Protein AF-0000000081791263 (afdb_homodimer)

Organism: Acanthaster planci (NCBI:txid133434)

Radius of gyration: 16.8 Å; Cα contacts (8 Å, |Δi|>4): 609; chains: 2; bounding box: 31×45×35 Å

Solvent-accessible surface area (backbone atoms only — not comparable to full-atom values): 10470 Å² total; per-residue (Å²): 93,72,48,77,39,77,61,27,31,37,38,39,29,67,31,72,42,43,71,66,54,52,68,70,48,66,44,70,34,25,34,41,37,44,26,38,28,72,44,39,66,45,44,44,74,66,39,34,66,26,51,49,22,30,36,40,35,48,31,48,35,52,34,27,36,48,34,66,34,22,45,29,51,25,58,46,22,31,37,39,29,51,21,39,27,51,58,76,46,80,54,77,54,27,56,44,75,42,78,49,51,73,47,75,43,66,52,69,80,94,73,47,76,38,76,61,26,33,36,38,37,30,67,31,72,42,44,71,66,54,51,68,69,48,67,44,70,32,25,33,41,36,44,26,38,27,72,43,39,66,45,45,44,74,67,38,34,65,26,51,48,22,31,35,40,34,47,30,48,35,52,34,26,37,49,34,67,31,21,44,30,50,26,58,46,23,32,34,39,29,51,22,38,26,52,58,77,45,81,54,76,55,26,56,45,75,39,79,49,51,74,47,74,43,65,51,70,79

Structure (mmCIF, N/CA/C/O backbone):
data_AF-0000000081791263-model_v1
#
loop_
_entity.id
_entity.type
_entity.pdbx_description
1 polymer 'Leucine-rich glioma-inactivated protein 1-like'
#
loop_
_atom_site.group_PDB
_atom_site.id
_atom_site.type_symbol
_atom_site.label_atom_id
_atom_site.label_alt_id
_atom_site.label_comp_id
_atom_site.label_asym_id
_atom_site.label_entity_id
_atom_site.label_seq_id
_atom_site.pdbx_PDB_ins_code
_atom_site.Cartn_x
_atom_site.Cartn_y
_atom_site.Cartn_z
_atom_site.occupancy
_atom_site.B_iso_or_equiv
_atom_site.auth_seq_id
_atom_site.auth_comp_id
_atom_site.auth_asym_id
_atom_site.auth_atom_id
_atom_site.pdbx_PDB_model_num
ATOM 1 N N . MET A 1 1 ? 9.992 2.262 13.031 1 81.5 1 MET A N 1
ATOM 2 C CA . MET A 1 1 ? 11.07 2.205 12.047 1 81.5 1 MET A CA 1
ATOM 3 C C . MET A 1 1 ? 10.531 2.414 10.633 1 81.5 1 MET A C 1
ATOM 5 O O . MET A 1 1 ? 9.43 1.967 10.312 1 81.5 1 MET A O 1
ATOM 9 N N . CYS A 1 2 ? 11.305 3.221 9.805 1 93.44 2 CYS A N 1
ATOM 10 C CA . CYS A 1 2 ? 10.891 3.514 8.438 1 93.44 2 CYS A CA 1
ATOM 11 C C . CYS A 1 2 ? 11.891 2.957 7.434 1 93.44 2 CYS A C 1
ATOM 13 O O . CYS A 1 2 ? 13.086 2.885 7.723 1 93.44 2 CYS A O 1
ATOM 15 N N . TYR A 1 3 ? 11.352 2.477 6.387 1 94.12 3 TYR A N 1
ATOM 16 C CA . TYR A 1 3 ? 12.117 1.954 5.262 1 94.12 3 TYR A CA 1
ATOM 17 C C . TYR A 1 3 ? 12.055 2.9 4.066 1 94.12 3 TYR A C 1
ATOM 19 O O . TYR A 1 3 ? 11 3.488 3.791 1 94.12 3 TYR A O 1
ATOM 27 N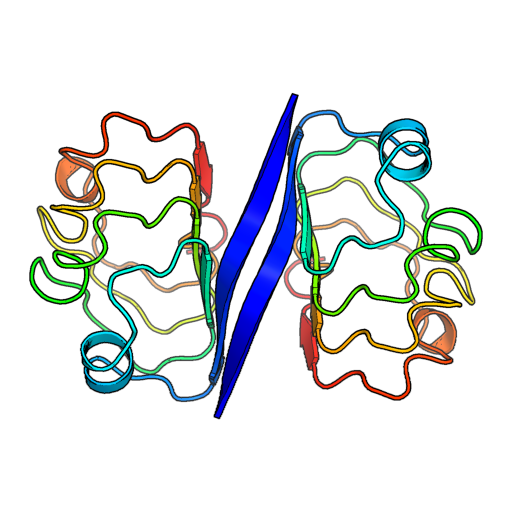 N . TYR A 1 4 ? 13.273 3.053 3.406 1 94.69 4 TYR A N 1
ATOM 28 C CA . TYR A 1 4 ? 13.359 3.9 2.223 1 94.69 4 TYR A CA 1
ATOM 29 C C . TYR A 1 4 ? 13.992 3.145 1.057 1 94.69 4 TYR A C 1
ATOM 31 O O . TYR A 1 4 ? 14.945 2.391 1.242 1 94.69 4 TYR A O 1
ATOM 39 N N . LYS A 1 5 ? 13.32 3.295 -0.131 1 97.12 5 LYS A N 1
ATOM 40 C CA . LYS A 1 5 ? 13.914 2.77 -1.356 1 97.12 5 LYS A CA 1
ATOM 41 C C . LYS A 1 5 ? 13.945 3.832 -2.451 1 97.12 5 LYS A C 1
ATOM 43 O O . LYS A 1 5 ? 12.898 4.324 -2.875 1 97.12 5 LYS A O 1
ATOM 48 N N . LYS A 1 6 ? 15.289 4.145 -2.809 1 97.12 6 LYS A N 1
ATOM 49 C CA . LYS A 1 6 ? 15.438 5.031 -3.957 1 97.12 6 LYS A CA 1
ATOM 50 C C . LYS 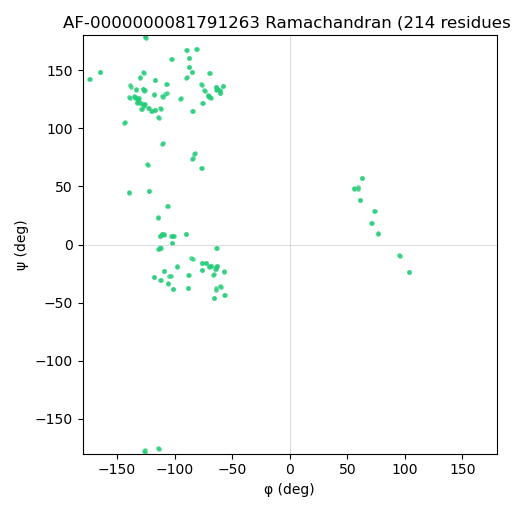A 1 6 ? 15.406 4.246 -5.266 1 97.12 6 LYS A C 1
ATOM 52 O O . LYS A 1 6 ? 15.711 3.053 -5.289 1 97.12 6 LYS A O 1
ATOM 57 N N . ASP A 1 7 ? 14.906 4.832 -6.352 1 97.81 7 ASP A N 1
ATOM 58 C CA . ASP A 1 7 ? 14.883 4.277 -7.703 1 97.81 7 ASP A CA 1
ATOM 59 C C . ASP A 1 7 ? 14.078 2.98 -7.746 1 97.81 7 ASP A C 1
ATOM 61 O O . ASP A 1 7 ? 14.484 2.014 -8.398 1 97.81 7 ASP A O 1
ATOM 65 N N . ALA A 1 8 ? 13.023 2.975 -7 1 98.38 8 ALA A N 1
ATOM 66 C CA . ALA A 1 8 ? 12.172 1.79 -6.992 1 98.38 8 ALA A CA 1
ATOM 67 C C . ALA A 1 8 ? 11.312 1.727 -8.25 1 98.38 8 ALA A C 1
ATOM 69 O O . ALA A 1 8 ? 10.844 2.756 -8.742 1 98.38 8 ALA A O 1
ATOM 70 N N . LEU A 1 9 ? 11.25 0.465 -8.742 1 98.62 9 LEU A N 1
ATOM 71 C CA . LEU A 1 9 ? 10.148 0.228 -9.672 1 98.62 9 LEU A CA 1
ATOM 72 C C . LEU A 1 9 ? 8.867 -0.117 -8.922 1 98.62 9 LEU A C 1
ATOM 74 O O . LEU A 1 9 ? 8.797 -1.147 -8.25 1 98.62 9 LEU A O 1
ATOM 78 N N . TYR A 1 10 ? 7.902 0.764 -9.047 1 98.31 10 TYR A N 1
ATOM 79 C CA . TYR A 1 10 ? 6.625 0.667 -8.352 1 98.31 10 TYR A CA 1
ATOM 80 C C . TYR A 1 10 ? 5.492 0.353 -9.32 1 98.31 10 TYR A C 1
ATOM 82 O O . TYR A 1 10 ? 5.352 1.011 -10.352 1 98.31 10 TYR A O 1
ATOM 90 N N . VAL A 1 11 ? 4.742 -0.721 -8.977 1 98 11 VAL A N 1
ATOM 91 C CA . VAL A 1 11 ? 3.602 -1.104 -9.805 1 98 11 VAL A CA 1
ATOM 92 C C . VAL A 1 11 ? 2.344 -1.192 -8.945 1 98 11 VAL A C 1
ATOM 94 O O . VAL A 1 11 ? 2.357 -1.799 -7.871 1 98 11 VAL A O 1
ATOM 97 N N . ARG A 1 12 ? 1.273 -0.604 -9.422 1 96.75 12 ARG A N 1
ATOM 98 C CA . ARG A 1 12 ? -0.009 -0.667 -8.734 1 96.75 12 ARG A CA 1
ATOM 99 C C . ARG A 1 12 ? -1.143 -0.971 -9.703 1 96.75 12 ARG A C 1
ATOM 101 O O . ARG A 1 12 ? -1.303 -0.283 -10.711 1 96.75 12 ARG A O 1
ATOM 108 N N . CYS A 1 13 ? -1.901 -1.966 -9.383 1 95.75 13 CYS A N 1
ATOM 109 C CA . CYS A 1 13 ? -3.113 -2.305 -10.117 1 95.75 13 CYS A CA 1
ATOM 110 C C . CYS A 1 13 ? -4.344 -2.186 -9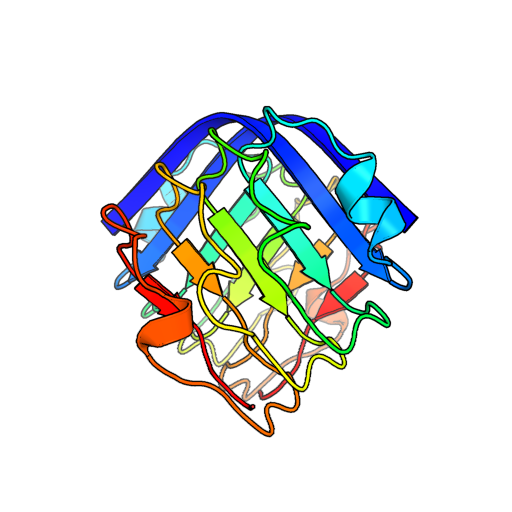.227 1 95.75 13 CYS A C 1
ATOM 112 O O . CYS A 1 13 ? -4.391 -2.771 -8.141 1 95.75 13 CYS A O 1
ATOM 114 N N . GLN A 1 14 ? -5.375 -1.478 -9.695 1 89.5 14 GLN A N 1
ATOM 115 C CA . GLN A 1 14 ? -6.48 -1.135 -8.812 1 89.5 14 GLN A CA 1
ATOM 116 C C . GLN A 1 14 ? -7.758 -1.863 -9.219 1 89.5 14 GLN A C 1
ATOM 118 O O . GLN A 1 14 ? -8.805 -1.691 -8.594 1 89.5 14 GLN A O 1
ATOM 123 N N . SER A 1 15 ? -7.785 -2.607 -10.227 1 88.19 15 SER A N 1
ATOM 124 C CA . SER A 1 15 ? -8.961 -3.387 -10.602 1 88.19 15 SER A CA 1
ATOM 125 C C . SER A 1 15 ? -8.664 -4.305 -11.781 1 88.19 15 SER A C 1
ATOM 127 O O . SER A 1 15 ? -7.832 -3.977 -12.633 1 88.19 15 SER A O 1
ATOM 129 N N . GLY A 1 16 ? -9.25 -5.406 -11.641 1 90.12 16 GLY A N 1
ATOM 130 C CA . GLY A 1 16 ? -9.352 -6.266 -12.805 1 90.12 16 GLY A CA 1
ATOM 131 C C . GLY A 1 16 ? -8.055 -6.984 -13.133 1 90.12 16 GLY A C 1
ATOM 132 O O . GLY A 1 16 ? -7.887 -7.492 -14.242 1 90.12 16 GLY A O 1
ATOM 133 N N . TRP A 1 17 ? -7.102 -6.918 -12.266 1 93.25 17 TRP A N 1
ATOM 134 C CA . TRP A 1 17 ? -5.879 -7.652 -12.57 1 93.25 17 TRP A CA 1
ATOM 135 C C . TRP A 1 17 ? -6.105 -9.156 -12.469 1 93.25 17 TRP A C 1
ATOM 137 O O . TRP A 1 17 ? -6.934 -9.617 -11.672 1 93.25 17 TRP A O 1
ATOM 147 N N . THR A 1 18 ? -5.406 -9.938 -13.281 1 92.62 18 THR A N 1
ATOM 148 C CA . THR A 1 18 ? -5.465 -11.391 -13.328 1 92.62 18 THR A CA 1
ATOM 149 C C . THR A 1 18 ? -4.074 -12 -13.172 1 92.62 18 THR A C 1
ATOM 151 O O . THR A 1 18 ? -3.092 -11.273 -13 1 92.62 18 THR A O 1
ATOM 154 N N . ALA A 1 19 ? -4.055 -13.375 -13.203 1 89.06 19 ALA A N 1
ATOM 155 C CA . ALA A 1 19 ? -2.768 -14.062 -13.164 1 89.06 19 ALA A CA 1
ATOM 156 C C . ALA A 1 19 ? -1.889 -13.656 -14.344 1 89.06 19 ALA A C 1
ATOM 158 O O . ALA A 1 19 ? -0.673 -13.508 -14.195 1 89.06 19 ALA A O 1
ATOM 159 N N . ASP A 1 20 ? -2.52 -13.461 -15.422 1 91.75 20 ASP A N 1
ATOM 160 C CA . ASP A 1 20 ? -1.791 -13.031 -16.609 1 91.75 20 ASP A CA 1
ATOM 161 C C . ASP A 1 20 ? -1.163 -11.656 -16.406 1 91.75 20 ASP A C 1
ATOM 163 O O . ASP A 1 20 ? -0.063 -11.391 -16.891 1 91.75 20 ASP A O 1
ATOM 167 N N . THR A 1 21 ? -1.868 -10.828 -15.773 1 94.06 21 THR A N 1
ATOM 168 C CA . THR A 1 21 ? -1.332 -9.508 -15.469 1 94.06 21 THR A CA 1
ATOM 169 C C . THR A 1 21 ? -0.017 -9.617 -14.703 1 94.06 21 THR A C 1
ATOM 171 O O . THR A 1 21 ? 0.967 -8.961 -15.047 1 94.06 21 THR A O 1
ATOM 174 N N . ILE A 1 22 ? 0.024 -10.438 -13.812 1 92.62 22 ILE A N 1
ATOM 175 C CA . ILE A 1 22 ? 1.205 -10.656 -12.984 1 92.62 22 ILE A CA 1
ATOM 176 C C . ILE A 1 22 ? 2.342 -11.211 -13.836 1 92.62 22 ILE A C 1
ATOM 178 O O . ILE A 1 22 ? 3.471 -10.719 -13.781 1 92.62 22 ILE A O 1
ATOM 182 N N . ASP A 1 23 ? 2.018 -12.195 -14.656 1 91.44 23 ASP A N 1
ATOM 183 C CA . ASP A 1 23 ? 3.02 -12.898 -15.453 1 91.44 23 ASP A CA 1
ATOM 184 C C . ASP A 1 23 ? 3.697 -11.961 -16.453 1 91.44 23 ASP A C 1
ATOM 186 O O . ASP A 1 23 ? 4.82 -12.211 -16.891 1 91.44 23 ASP A O 1
ATOM 190 N N . ASN A 1 24 ? 3.047 -10.883 -16.672 1 93.5 24 ASN A N 1
ATOM 191 C CA . ASN A 1 24 ? 3.576 -9.953 -17.672 1 93.5 24 ASN A CA 1
ATOM 192 C C . ASN A 1 24 ? 4.262 -8.758 -17.016 1 93.5 24 ASN A C 1
ATOM 194 O O . ASN A 1 24 ? 4.805 -7.895 -17.703 1 93.5 24 ASN A O 1
ATOM 198 N N . MET A 1 25 ? 4.402 -8.805 -15.781 1 94.81 25 MET A N 1
ATOM 199 C CA . MET A 1 25 ? 5.016 -7.695 -15.055 1 94.81 25 MET A CA 1
ATOM 200 C C . MET A 1 25 ? 6.531 -7.844 -15.008 1 94.81 25 MET A C 1
ATOM 202 O O . MET A 1 25 ? 7.055 -8.961 -15.086 1 94.81 25 MET A O 1
ATOM 206 N N . ALA A 1 26 ? 7.152 -6.719 -14.914 1 96.56 26 ALA A N 1
ATOM 207 C CA . ALA A 1 26 ? 8.617 -6.734 -14.852 1 96.56 26 ALA A CA 1
ATOM 208 C C . ALA A 1 26 ? 9.102 -7.457 -13.602 1 96.56 26 ALA A C 1
ATOM 210 O O . ALA A 1 26 ? 8.711 -7.121 -12.484 1 96.56 26 ALA A O 1
ATOM 211 N N . ALA A 1 27 ? 10.07 -8.328 -13.797 1 96.06 27 ALA A N 1
ATOM 212 C CA . ALA A 1 27 ? 10.578 -9.164 -12.711 1 96.06 27 ALA A CA 1
ATOM 213 C C . ALA A 1 27 ? 11.367 -8.328 -11.703 1 96.06 27 ALA A C 1
ATOM 215 O O . ALA A 1 27 ? 11.555 -8.742 -10.555 1 96.06 27 ALA A O 1
ATOM 216 N N . ILE A 1 28 ? 11.805 -7.145 -12.094 1 97.44 28 ILE A N 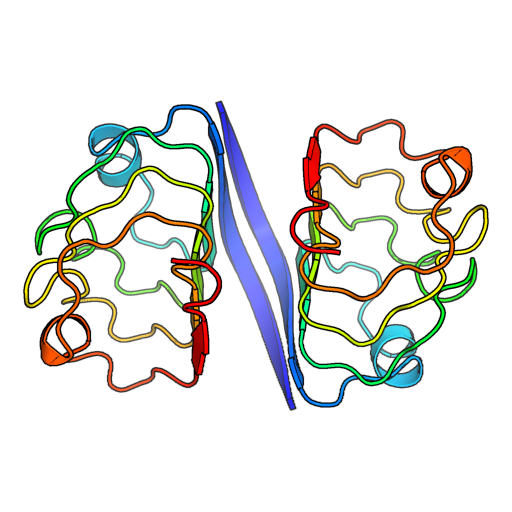1
ATOM 217 C CA . ILE A 1 28 ? 12.672 -6.32 -11.258 1 97.44 28 ILE A CA 1
ATOM 218 C C . ILE A 1 28 ? 11.82 -5.402 -10.383 1 97.44 28 ILE A C 1
ATOM 220 O O . ILE A 1 28 ? 12.352 -4.535 -9.68 1 97.44 28 ILE A O 1
ATOM 224 N N . THR A 1 29 ? 10.508 -5.613 -10.375 1 98.12 29 THR A N 1
ATOM 225 C CA . THR A 1 29 ? 9.609 -4.805 -9.555 1 98.12 29 THR A CA 1
ATOM 226 C C . THR A 1 29 ? 10 -4.879 -8.086 1 98.12 29 THR A C 1
ATOM 228 O O . THR A 1 29 ? 10.273 -5.961 -7.562 1 98.12 29 THR A O 1
ATOM 231 N N . ASN A 1 30 ? 9.969 -3.652 -7.438 1 98.5 30 ASN A N 1
ATOM 232 C CA . ASN A 1 30 ? 10.359 -3.598 -6.031 1 98.5 30 ASN A CA 1
ATOM 233 C C . ASN A 1 30 ? 9.133 -3.531 -5.117 1 98.5 30 ASN A C 1
ATOM 235 O O . ASN A 1 30 ? 9.164 -4.055 -4.004 1 98.5 30 ASN A O 1
ATOM 239 N N . VAL A 1 31 ? 8.164 -2.816 -5.551 1 98.44 31 VAL A N 1
ATOM 240 C CA . VAL A 1 31 ? 6.938 -2.623 -4.781 1 98.44 31 VAL A CA 1
ATOM 241 C C . VAL A 1 31 ? 5.727 -2.914 -5.664 1 98.44 31 VAL A C 1
ATOM 243 O O . VAL A 1 31 ? 5.562 -2.311 -6.727 1 98.44 31 VAL A O 1
ATOM 246 N N . LEU A 1 32 ? 4.934 -3.85 -5.223 1 98 32 LEU A N 1
ATOM 247 C CA . LEU A 1 32 ? 3.789 -4.285 -6.016 1 98 32 LEU A CA 1
ATOM 248 C C . LEU A 1 32 ? 2.502 -4.211 -5.199 1 98 32 LEU A C 1
ATOM 250 O O . LEU A 1 32 ? 2.391 -4.84 -4.148 1 98 32 LEU A O 1
ATOM 254 N N . GLU A 1 33 ? 1.571 -3.434 -5.684 1 97 33 GLU A N 1
ATOM 255 C CA . GLU A 1 33 ? 0.257 -3.303 -5.059 1 97 33 GLU A CA 1
ATOM 256 C C . GLU A 1 33 ? -0.847 -3.793 -5.992 1 97 33 GLU A C 1
ATOM 258 O O . GLU A 1 33 ? -1.134 -3.16 -7.012 1 97 33 GLU A O 1
ATOM 263 N N . LEU A 1 34 ? -1.528 -4.883 -5.547 1 95.94 34 LEU A N 1
ATOM 264 C CA . LEU A 1 34 ? -2.611 -5.473 -6.328 1 95.94 34 LEU A CA 1
ATOM 265 C C . LEU A 1 34 ? -3.92 -5.445 -5.547 1 95.94 34 LEU A C 1
ATOM 267 O O . LEU A 1 34 ? -4.051 -6.117 -4.52 1 95.94 34 LEU A O 1
ATOM 271 N N . THR A 1 35 ? -4.859 -4.68 -6.059 1 92.69 35 THR A N 1
ATOM 272 C CA . THR A 1 35 ? -6.168 -4.566 -5.422 1 92.69 35 THR A CA 1
ATOM 273 C C . THR A 1 35 ? -7.281 -4.785 -6.441 1 92.69 35 THR A C 1
ATOM 275 O O . THR A 1 35 ? -7.195 -4.316 -7.578 1 92.69 35 THR A O 1
ATOM 278 N N . GLY A 1 36 ? -8.328 -5.41 -6.004 1 91.31 36 GLY A N 1
ATOM 279 C CA . GLY A 1 36 ? -9.516 -5.543 -6.836 1 91.31 36 GLY A CA 1
ATOM 280 C C . GLY A 1 36 ? -9.344 -6.543 -7.965 1 91.31 36 GLY A C 1
ATOM 281 O O . GLY A 1 36 ? -9.898 -6.359 -9.047 1 91.31 36 GLY A O 1
ATOM 282 N N . GLY A 1 37 ? -8.578 -7.48 -7.812 1 91.94 37 GLY A N 1
ATOM 283 C CA . GLY A 1 37 ? -8.398 -8.5 -8.836 1 91.94 37 GLY A CA 1
ATOM 284 C C . GLY A 1 37 ? -9.359 -9.664 -8.695 1 91.94 37 GLY A C 1
ATOM 285 O O . GLY A 1 37 ? -10.055 -9.781 -7.684 1 91.94 37 GLY A O 1
ATOM 286 N N . SER A 1 38 ? -9.414 -10.5 -9.75 1 88.44 38 SER A N 1
ATOM 287 C CA . SER A 1 38 ? -10.344 -11.625 -9.781 1 88.44 38 SER A CA 1
ATOM 288 C C . SER A 1 38 ? -9.648 -12.938 -9.453 1 88.44 38 SER A C 1
ATOM 290 O O . SER A 1 38 ? -10.266 -14 -9.5 1 88.44 38 SER A O 1
ATOM 292 N N . VAL A 1 39 ? -8.469 -12.844 -9.07 1 89.56 39 VAL A N 1
ATOM 293 C CA . VAL A 1 39 ? -7.688 -14.039 -8.766 1 89.56 39 VAL A CA 1
ATOM 294 C C . VAL A 1 39 ? -8.195 -14.672 -7.473 1 89.56 39 VAL A C 1
ATOM 296 O O . VAL A 1 39 ? -8.305 -14 -6.445 1 89.56 39 VAL A O 1
ATOM 299 N N . LYS A 1 40 ? -8.469 -15.977 -7.562 1 92 40 LYS A N 1
ATOM 300 C CA . LYS A 1 40 ? -9.047 -16.656 -6.41 1 92 40 LYS A CA 1
ATOM 301 C C . LYS A 1 40 ? -8.008 -17.516 -5.695 1 92 40 LYS A C 1
ATOM 303 O O . LYS A 1 40 ? -8.117 -17.766 -4.492 1 92 40 LYS A O 1
ATOM 308 N N . LYS A 1 41 ? -7.051 -17.922 -6.484 1 92.12 41 LYS A N 1
ATOM 309 C CA . LYS A 1 41 ? -6.027 -18.797 -5.934 1 92.12 41 LYS A CA 1
ATOM 310 C C . LYS A 1 41 ? -4.629 -18.344 -6.344 1 92.12 41 LYS A C 1
ATOM 312 O O . LYS A 1 41 ? -4.406 -17.969 -7.5 1 92.12 41 LYS A O 1
ATOM 317 N N . LEU A 1 42 ? -3.768 -18.297 -5.352 1 90.94 42 LEU A N 1
ATOM 318 C CA . LEU A 1 42 ? -2.359 -18.047 -5.641 1 90.94 42 LEU A CA 1
ATOM 319 C C . LEU A 1 42 ? -1.533 -19.312 -5.473 1 90.94 42 LEU A C 1
ATOM 321 O O . LEU A 1 42 ? -1.646 -20 -4.457 1 90.94 42 LEU A O 1
ATOM 325 N N . ASP A 1 43 ? -0.71 -19.578 -6.555 1 86.81 43 ASP A N 1
ATOM 326 C CA . ASP A 1 43 ? 0.177 -20.734 -6.48 1 86.81 43 ASP A CA 1
ATOM 327 C C . ASP A 1 43 ? 1.627 -20.328 -6.742 1 86.81 43 ASP A C 1
ATOM 329 O O . ASP A 1 43 ? 1.947 -19.141 -6.789 1 86.81 43 ASP A O 1
ATOM 333 N N . GLN A 1 44 ? 2.559 -21.344 -6.656 1 79.88 44 GLN A N 1
ATOM 334 C CA . GLN A 1 44 ? 3.998 -21.109 -6.676 1 79.88 44 GLN A CA 1
ATOM 335 C C . GLN A 1 44 ? 4.434 -20.516 -8.016 1 79.88 44 GLN A C 1
ATOM 337 O O . GLN A 1 44 ? 5.52 -19.938 -8.117 1 79.88 44 GLN A O 1
ATOM 342 N N . GLY A 1 45 ? 3.613 -20.375 -8.867 1 83.5 45 GLY A N 1
ATOM 343 C CA . GLY A 1 45 ? 4.047 -19.984 -10.203 1 83.5 45 GLY A CA 1
ATOM 344 C C . GLY A 1 45 ? 3.92 -18.5 -10.469 1 83.5 45 GLY A C 1
ATOM 345 O O . GLY A 1 45 ? 4.672 -17.938 -11.266 1 83.5 45 GLY A O 1
ATOM 346 N N . HIS A 1 46 ? 3.199 -17.812 -9.773 1 84.75 46 HIS A N 1
ATOM 347 C CA . HIS A 1 46 ? 2.865 -16.453 -10.164 1 84.75 46 HIS A CA 1
ATOM 348 C C . HIS A 1 46 ? 3.902 -15.461 -9.641 1 84.75 46 HIS A C 1
ATOM 350 O O . HIS A 1 46 ? 4.188 -14.453 -10.297 1 84.75 46 HIS A O 1
ATOM 356 N N . MET A 1 47 ? 4.547 -15.859 -8.531 1 92.44 47 MET A N 1
ATOM 357 C CA . MET A 1 47 ? 5.355 -14.844 -7.863 1 92.44 47 MET A CA 1
ATOM 358 C C . MET A 1 47 ? 6.836 -15.195 -7.934 1 92.44 47 MET A C 1
ATOM 360 O O . MET A 1 47 ? 7.691 -14.359 -7.629 1 92.44 47 MET A O 1
ATOM 364 N N . LYS A 1 48 ? 7.234 -16.297 -8.461 1 92.5 48 LYS A N 1
ATOM 365 C CA . LYS A 1 48 ? 8.578 -16.859 -8.328 1 92.5 48 LYS A CA 1
ATOM 366 C C . LYS A 1 48 ? 9.609 -15.984 -9.023 1 92.5 48 LYS A C 1
ATOM 368 O O . LYS A 1 48 ? 10.773 -15.945 -8.617 1 92.5 48 LYS A O 1
ATOM 373 N N . ARG A 1 49 ? 9.289 -15.258 -9.969 1 94.62 49 ARG A N 1
ATOM 374 C CA . ARG A 1 49 ? 10.234 -14.492 -10.781 1 94.62 49 ARG A CA 1
ATOM 375 C C . ARG A 1 49 ? 10.562 -13.156 -10.117 1 94.62 49 ARG A C 1
ATOM 377 O O . ARG A 1 49 ? 11.492 -12.469 -10.539 1 94.62 49 ARG A O 1
ATOM 384 N N . PHE A 1 50 ? 9.844 -12.742 -9.117 1 96.25 50 PHE A N 1
ATOM 385 C CA . PHE A 1 50 ? 10.039 -11.445 -8.492 1 96.25 50 PHE A CA 1
ATOM 386 C C . PHE A 1 50 ? 11.148 -11.508 -7.453 1 96.25 50 PHE A C 1
ATOM 388 O O . PHE A 1 50 ? 10.898 -11.344 -6.258 1 96.25 50 PHE A O 1
ATOM 395 N N . LEU A 1 51 ? 12.375 -11.57 -7.922 1 95.94 51 LEU A N 1
ATOM 396 C CA . LEU A 1 51 ? 13.523 -11.773 -7.047 1 95.94 51 LEU A CA 1
ATOM 397 C C . LEU A 1 51 ? 13.875 -10.492 -6.301 1 95.94 51 LEU A C 1
ATOM 399 O O . LEU A 1 51 ? 14.57 -10.531 -5.281 1 95.94 51 LEU A O 1
ATOM 403 N N . ARG A 1 52 ? 13.344 -9.375 -6.785 1 97.38 52 ARG A N 1
ATOM 404 C CA . ARG A 1 52 ? 13.734 -8.094 -6.215 1 97.38 52 ARG A CA 1
ATOM 405 C C . ARG A 1 52 ? 12.57 -7.445 -5.473 1 97.38 52 ARG A C 1
ATOM 407 O O . ARG A 1 52 ? 12.672 -6.305 -5.016 1 97.38 52 ARG A O 1
ATOM 414 N N . LEU A 1 53 ? 11.492 -8.18 -5.34 1 98 53 LEU A N 1
ATOM 415 C CA . LEU A 1 53 ? 10.305 -7.637 -4.691 1 98 53 LEU A CA 1
ATOM 416 C C . LEU A 1 53 ? 10.539 -7.449 -3.197 1 98 53 LEU A C 1
ATOM 418 O O . LEU A 1 53 ? 10.938 -8.391 -2.504 1 98 53 LEU A O 1
ATOM 422 N N . GLN A 1 54 ? 10.273 -6.246 -2.725 1 97.75 54 GLN A N 1
ATOM 423 C CA . GLN A 1 54 ? 10.508 -5.938 -1.317 1 97.75 54 GLN A CA 1
ATOM 424 C C . GLN A 1 54 ? 9.195 -5.715 -0.574 1 97.75 54 GLN A C 1
ATOM 426 O O . GLN A 1 54 ? 9.117 -5.945 0.634 1 97.75 54 GLN A O 1
ATOM 431 N N . SER A 1 55 ? 8.18 -5.219 -1.238 1 97.62 55 SER A N 1
ATOM 432 C CA . SER A 1 55 ? 6.855 -4.996 -0.664 1 97.62 55 SER A CA 1
ATOM 433 C C . SER A 1 55 ? 5.758 -5.5 -1.593 1 97.62 55 SER A C 1
ATOM 435 O O . SER A 1 55 ? 5.73 -5.152 -2.775 1 97.62 55 SER A O 1
ATOM 437 N N . LEU A 1 56 ? 4.902 -6.344 -1.024 1 97.31 56 LEU A N 1
ATOM 438 C CA . LEU A 1 56 ? 3.789 -6.898 -1.787 1 97.31 56 LEU A CA 1
ATOM 439 C C . LEU A 1 56 ? 2.467 -6.672 -1.061 1 97.31 56 LEU A C 1
ATOM 441 O O . LEU A 1 56 ? 2.279 -7.152 0.06 1 97.31 56 LEU A O 1
ATOM 445 N N . PHE A 1 57 ? 1.59 -5.977 -1.716 1 95.88 57 PHE A N 1
ATOM 446 C CA . PHE A 1 57 ? 0.242 -5.754 -1.203 1 95.88 57 PHE A CA 1
ATOM 447 C C . PHE A 1 57 ? -0.793 -6.438 -2.09 1 95.88 57 PHE A C 1
ATOM 449 O O . PHE A 1 57 ? -0.96 -6.066 -3.254 1 95.88 57 PHE A O 1
ATOM 456 N N . LEU A 1 58 ? -1.368 -7.48 -1.527 1 94.81 58 LEU A N 1
ATOM 457 C CA . LEU A 1 58 ? -2.518 -8.164 -2.109 1 94.81 58 LEU A CA 1
ATOM 458 C C . LEU A 1 58 ? -3.77 -7.934 -1.271 1 94.81 58 LEU A C 1
ATOM 460 O O . LEU A 1 58 ? -4.105 -8.75 -0.412 1 94.81 58 LEU A O 1
ATOM 464 N N . THR A 1 59 ? -4.453 -6.805 -1.586 1 91.5 59 THR A N 1
ATOM 465 C CA . THR A 1 59 ? -5.527 -6.418 -0.678 1 91.5 59 THR A CA 1
ATOM 466 C C . THR A 1 59 ? -6.832 -6.211 -1.439 1 91.5 59 THR A C 1
ATOM 468 O O . THR A 1 59 ? -6.824 -5.734 -2.576 1 91.5 59 THR A O 1
ATOM 471 N N . ASN A 1 60 ? -7.949 -6.52 -0.756 1 90 60 ASN A N 1
ATOM 472 C CA . ASN A 1 60 ? -9.281 -6.328 -1.331 1 90 60 ASN A CA 1
ATOM 473 C C . ASN A 1 60 ? -9.422 -7.066 -2.658 1 90 60 ASN A C 1
ATOM 475 O O . ASN A 1 60 ? -9.82 -6.477 -3.662 1 90 60 ASN A O 1
ATOM 479 N N . ASN A 1 61 ? -9.008 -8.25 -2.553 1 92.12 61 ASN A N 1
ATOM 480 C CA . ASN A 1 61 ? -9.188 -9.148 -3.689 1 92.12 61 ASN A CA 1
ATOM 481 C C . ASN A 1 61 ? -10.156 -10.281 -3.367 1 92.12 61 ASN A C 1
ATOM 483 O O . ASN A 1 61 ? -10.859 -10.227 -2.355 1 92.12 61 ASN A O 1
ATOM 487 N N . ASP A 1 62 ? -10.383 -11.211 -4.223 1 90.69 62 ASP A N 1
ATOM 488 C CA . ASP A 1 62 ? -11.25 -12.359 -3.998 1 90.69 62 ASP A CA 1
ATOM 489 C C . ASP A 1 62 ? -10.43 -13.633 -3.785 1 90.69 62 ASP A C 1
ATOM 491 O O . ASP A 1 62 ? -10.836 -14.719 -4.215 1 90.69 62 ASP A O 1
ATOM 495 N N . ILE A 1 63 ? -9.281 -13.422 -3.18 1 92.62 63 ILE A N 1
ATOM 496 C CA . ILE A 1 63 ? -8.398 -14.57 -2.986 1 92.62 63 ILE A CA 1
ATOM 497 C C . ILE A 1 63 ? -8.945 -15.461 -1.874 1 92.62 63 ILE A C 1
ATOM 499 O O . ILE A 1 63 ? -9.289 -14.969 -0.792 1 92.62 63 ILE A O 1
ATOM 503 N N . ARG A 1 64 ? -9.016 -16.734 -2.062 1 93.94 64 ARG A N 1
ATOM 504 C CA . ARG A 1 64 ? -9.602 -17.672 -1.117 1 93.94 64 ARG A CA 1
ATOM 505 C C . ARG A 1 64 ? -8.555 -18.672 -0.632 1 93.94 64 ARG A C 1
ATOM 507 O O . ARG A 1 64 ? -8.695 -19.25 0.45 1 93.94 64 ARG A O 1
ATOM 514 N N . ASP A 1 65 ? -7.613 -18.859 -1.551 1 92.81 65 ASP A N 1
ATOM 515 C CA . ASP A 1 65 ? -6.637 -19.891 -1.24 1 92.81 65 ASP A CA 1
ATOM 516 C C . ASP A 1 65 ? -5.227 -19.453 -1.629 1 92.81 65 ASP A C 1
ATOM 518 O O . ASP A 1 65 ? -4.992 -19.031 -2.762 1 92.81 65 ASP A O 1
ATOM 522 N N . ILE A 1 66 ? -4.336 -19.531 -0.653 1 92 66 ILE A N 1
ATOM 523 C CA . ILE A 1 66 ? -2.908 -19.375 -0.917 1 92 66 ILE A CA 1
ATOM 524 C C . ILE A 1 66 ? -2.195 -20.703 -0.683 1 92 66 ILE A C 1
ATOM 526 O O . ILE A 1 66 ? -2.131 -21.188 0.449 1 92 66 ILE A O 1
ATOM 530 N N . GLN A 1 67 ? -1.667 -21.172 -1.713 1 90.38 67 GLN A N 1
ATOM 531 C CA . GLN A 1 67 ? -1.084 -22.5 -1.664 1 90.38 67 GLN A CA 1
ATOM 532 C C . GLN A 1 67 ? 0.311 -22.469 -1.046 1 90.38 67 GLN A C 1
ATOM 534 O O . GLN A 1 67 ? 0.909 -21.406 -0.902 1 90.38 67 GLN A O 1
ATOM 539 N N . THR A 1 68 ? 0.763 -23.672 -0.765 1 89 68 THR A N 1
ATOM 540 C CA . THR A 1 68 ? 2.129 -23.828 -0.277 1 89 68 THR A CA 1
ATOM 541 C C . THR A 1 68 ? 3.131 -23.312 -1.298 1 89 68 THR A C 1
ATOM 543 O O . THR A 1 68 ? 2.986 -23.547 -2.498 1 89 68 THR A O 1
ATOM 546 N N . LEU A 1 69 ? 4.07 -22.531 -0.82 1 88.81 69 LEU A N 1
ATOM 547 C CA . LEU A 1 69 ? 5.188 -22.016 -1.608 1 88.81 69 LEU A CA 1
ATOM 548 C C . LEU A 1 69 ? 4.711 -20.969 -2.609 1 88.81 69 LEU A C 1
ATOM 550 O O . LEU A 1 69 ? 5.398 -20.688 -3.598 1 88.81 69 LEU A O 1
ATOM 554 N N . SER A 1 70 ? 3.527 -20.422 -2.381 1 91.69 70 SER A N 1
ATOM 555 C CA . SER A 1 70 ? 3.016 -19.375 -3.271 1 91.69 70 SER A CA 1
ATOM 556 C C . SER A 1 70 ? 3.979 -18.203 -3.352 1 91.69 70 SER A C 1
ATOM 558 O O . SER A 1 70 ? 4.02 -17.484 -4.363 1 91.69 70 SER A O 1
ATOM 560 N N . PHE A 1 71 ? 4.781 -18.047 -2.387 1 94.88 71 PHE A N 1
ATOM 561 C CA . PHE A 1 71 ? 5.688 -16.906 -2.348 1 94.88 71 PHE A CA 1
ATOM 562 C C . PHE A 1 71 ? 7.141 -17.375 -2.453 1 94.88 71 PHE A C 1
ATOM 564 O O . PHE A 1 71 ? 8.055 -16.641 -2.047 1 94.88 71 PHE A O 1
ATOM 571 N N . ASP A 1 72 ? 7.266 -18.484 -2.992 1 92 72 ASP A N 1
ATOM 572 C CA . ASP A 1 72 ? 8.617 -18.984 -3.238 1 92 72 ASP A CA 1
ATOM 573 C C . ASP A 1 72 ? 9.352 -18.094 -4.234 1 92 72 ASP A C 1
ATOM 575 O O . ASP A 1 72 ? 8.773 -17.641 -5.223 1 92 72 ASP A O 1
ATOM 579 N N . GLY A 1 73 ? 10.578 -17.766 -3.889 1 92.75 73 GLY A N 1
ATOM 580 C CA . GLY A 1 73 ? 11.359 -16.938 -4.781 1 92.75 73 GLY A CA 1
ATOM 581 C C . GLY A 1 73 ? 11.461 -15.492 -4.316 1 92.75 73 GLY A C 1
ATOM 582 O O . GLY A 1 73 ? 12.344 -14.75 -4.75 1 92.75 73 GLY A O 1
ATOM 583 N N . LEU A 1 74 ? 10.539 -15.062 -3.527 1 96.12 74 LEU A N 1
ATOM 584 C CA . LEU A 1 74 ? 10.555 -13.688 -3.041 1 96.12 74 LEU A CA 1
ATOM 585 C C . LEU A 1 74 ? 11.594 -13.516 -1.935 1 96.12 74 LEU A C 1
ATOM 587 O O . LEU A 1 74 ? 11.25 -13.141 -0.811 1 96.12 74 LEU A O 1
ATOM 591 N N . SER A 1 75 ? 12.844 -13.664 -2.305 1 94.75 75 SER A N 1
ATOM 592 C CA . SER A 1 75 ? 13.953 -13.75 -1.354 1 94.75 75 SER A CA 1
ATOM 593 C C . SER A 1 75 ? 14.242 -12.398 -0.717 1 94.75 75 SER A C 1
ATOM 595 O O . SER A 1 75 ? 14.867 -12.328 0.345 1 94.75 75 SER A O 1
ATOM 597 N N . GLU A 1 76 ? 13.727 -11.297 -1.292 1 97.12 76 GLU A N 1
ATOM 598 C CA . GLU A 1 76 ? 14 -9.969 -0.75 1 97.12 76 GLU A CA 1
ATOM 599 C C . GLU A 1 76 ? 12.742 -9.352 -0.141 1 97.12 76 GLU A C 1
ATOM 601 O O . GLU A 1 76 ? 12.75 -8.188 0.264 1 97.12 76 GLU A O 1
ATOM 606 N N . LEU A 1 77 ? 11.703 -10.109 -0.021 1 97.5 77 LEU A N 1
ATOM 607 C CA . LEU A 1 77 ? 10.43 -9.562 0.459 1 97.5 77 LEU A CA 1
ATOM 608 C C . LEU A 1 77 ? 10.531 -9.18 1.933 1 97.5 77 LEU A C 1
ATOM 610 O O . LEU A 1 77 ? 10.867 -10.016 2.773 1 97.5 77 LEU A O 1
ATOM 614 N N . LEU A 1 78 ? 10.172 -7.961 2.18 1 96.56 78 LEU A N 1
ATOM 615 C CA . LEU A 1 78 ? 10.234 -7.426 3.533 1 96.56 78 LEU A CA 1
ATOM 616 C C . LEU A 1 78 ? 8.844 -7.305 4.141 1 96.56 78 LEU A C 1
ATOM 618 O O . LEU A 1 78 ? 8.664 -7.535 5.34 1 96.56 78 LEU A O 1
ATOM 622 N N . TRP A 1 79 ? 7.871 -7.012 3.299 1 95.69 79 TRP A N 1
ATOM 623 C CA . TRP A 1 79 ? 6.52 -6.793 3.797 1 95.69 79 TRP A CA 1
ATOM 624 C C . TRP A 1 79 ? 5.488 -7.449 2.883 1 95.69 79 TRP A C 1
ATOM 626 O O . TRP A 1 79 ? 5.582 -7.348 1.658 1 95.69 79 TRP A O 1
ATOM 636 N N . LEU A 1 80 ? 4.57 -8.062 3.564 1 96.06 80 LEU A N 1
ATOM 637 C CA . LEU A 1 80 ? 3.471 -8.703 2.855 1 96.06 80 LEU A CA 1
ATOM 638 C C . LEU A 1 80 ? 2.129 -8.32 3.473 1 96.06 80 LEU A C 1
ATOM 640 O O . LEU A 1 80 ? 1.956 -8.398 4.691 1 96.06 80 LEU A O 1
ATOM 644 N N . ASN A 1 81 ? 1.237 -7.828 2.646 1 94.69 81 ASN A N 1
ATOM 645 C CA . ASN A 1 81 ? -0.116 -7.539 3.111 1 94.69 81 ASN A CA 1
ATOM 646 C C . ASN A 1 81 ? -1.161 -8.289 2.293 1 94.69 81 ASN A C 1
ATOM 648 O O . ASN A 1 81 ? -1.26 -8.102 1.079 1 94.69 81 ASN A O 1
ATOM 652 N N . ILE A 1 82 ? -1.869 -9.133 2.936 1 94 82 ILE A N 1
ATOM 653 C CA . ILE A 1 82 ? -2.922 -9.906 2.289 1 94 82 ILE A CA 1
ATOM 654 C C . ILE A 1 82 ? -4.254 -9.648 2.986 1 94 82 ILE A C 1
ATOM 656 O O . ILE A 1 82 ? -5.031 -10.578 3.221 1 94 82 ILE A O 1
ATOM 660 N N . SER A 1 83 ? -4.527 -8.414 3.244 1 90.25 83 SER A N 1
ATOM 661 C CA . SER A 1 83 ? -5.711 -8.047 4.012 1 90.25 83 SER A CA 1
ATOM 662 C C . SER A 1 83 ? -6.926 -7.883 3.105 1 90.25 83 SER A C 1
ATOM 664 O O . SER A 1 83 ? -6.785 -7.676 1.897 1 90.25 83 SER A O 1
ATOM 666 N N . GLN A 1 84 ? -8.156 -7.957 3.771 1 87.12 84 GLN A N 1
ATOM 667 C CA . GLN A 1 84 ? -9.438 -7.711 3.121 1 87.12 84 GLN A CA 1
ATOM 668 C C . GLN A 1 84 ? -9.664 -8.672 1.959 1 87.12 84 GLN A C 1
ATOM 670 O O . GLN A 1 84 ? -9.977 -8.25 0.847 1 87.12 84 GLN A O 1
ATOM 675 N N . ASP A 1 85 ? -9.414 -9.828 2.297 1 89.94 85 ASP A N 1
ATOM 676 C CA . ASP A 1 85 ? -9.68 -10.922 1.373 1 89.94 85 ASP A CA 1
ATOM 677 C C . ASP A 1 85 ? -10.57 -11.984 2.021 1 89.94 85 ASP A C 1
ATOM 679 O O . ASP A 1 85 ? -11.227 -11.719 3.033 1 89.94 85 ASP A O 1
ATOM 683 N N . ASN A 1 86 ? -10.859 -13.133 1.301 1 88.06 86 ASN A N 1
ATOM 684 C CA . ASN A 1 86 ? -11.781 -14.148 1.799 1 88.06 86 ASN A CA 1
ATOM 685 C C . ASN A 1 86 ? -11.109 -15.523 1.867 1 88.06 86 ASN A C 1
ATOM 687 O O . ASN A 1 86 ? -11.578 -16.469 1.245 1 88.06 86 ASN A O 1
ATOM 691 N N . PHE A 1 87 ? -10.164 -15.633 2.812 1 88.38 87 PHE A N 1
ATOM 692 C CA . PHE A 1 87 ? -9.367 -16.859 2.848 1 88.38 87 PHE A CA 1
ATOM 693 C C . PHE A 1 87 ? -10.164 -18 3.455 1 88.38 87 PHE A C 1
ATOM 695 O O . PHE A 1 87 ? -10.734 -17.859 4.539 1 88.38 87 PHE A O 1
ATOM 702 N N . THR A 1 88 ? -10.289 -18.984 2.709 1 87.56 88 THR A N 1
ATOM 703 C CA . THR A 1 88 ? -10.82 -20.234 3.24 1 87.56 88 THR A CA 1
ATOM 704 C C . THR A 1 88 ? -9.695 -21.109 3.807 1 87.56 88 THR A C 1
ATOM 706 O O . THR A 1 88 ? -9.891 -21.797 4.805 1 87.56 88 THR A O 1
ATOM 709 N N . THR A 1 89 ? -8.625 -21.078 3.15 1 84.25 89 THR A N 1
ATOM 710 C CA . THR A 1 89 ? -7.453 -21.828 3.604 1 84.25 89 THR A CA 1
ATOM 711 C C . THR A 1 89 ? -6.207 -20.938 3.568 1 84.25 89 THR A C 1
ATOM 713 O O . THR A 1 89 ? -5.945 -20.266 2.572 1 84.25 89 THR A O 1
ATOM 716 N N . LEU A 1 90 ? -5.551 -20.781 4.715 1 85.19 90 LEU A N 1
ATOM 717 C CA . LEU A 1 90 ? -4.262 -20.109 4.844 1 85.19 90 LEU A CA 1
ATOM 718 C C . LEU A 1 90 ? -3.391 -20.797 5.887 1 85.19 90 LEU A C 1
ATOM 720 O O . LEU A 1 90 ? -3.717 -20.797 7.078 1 85.19 90 LEU A O 1
ATOM 724 N N . THR A 1 91 ? -2.461 -21.484 5.305 1 86 91 THR A N 1
ATOM 725 C CA . THR A 1 91 ? -1.564 -22.188 6.215 1 86 91 THR A CA 1
ATOM 726 C C . THR A 1 91 ? -0.231 -21.453 6.336 1 86 91 THR A C 1
ATOM 728 O O . THR A 1 91 ? 0.149 -20.703 5.441 1 86 91 THR A O 1
ATOM 731 N N . ASN A 1 92 ? 0.481 -21.75 7.441 1 87.81 92 ASN A N 1
ATOM 732 C CA . ASN A 1 92 ? 1.779 -21.125 7.66 1 87.81 92 ASN A CA 1
ATOM 733 C C . ASN A 1 92 ? 2.787 -21.531 6.59 1 87.81 92 ASN A C 1
ATOM 735 O O . ASN A 1 92 ? 3.771 -20.828 6.355 1 87.81 92 ASN A O 1
ATOM 739 N N . ASP A 1 93 ? 2.5 -22.625 5.918 1 89.19 93 ASP A N 1
ATOM 740 C CA . ASP A 1 93 ? 3.398 -23.125 4.883 1 89.19 93 ASP A CA 1
ATOM 741 C C . ASP A 1 93 ? 3.42 -22.188 3.676 1 89.19 93 ASP A C 1
ATOM 743 O O . ASP A 1 93 ? 4.352 -22.234 2.869 1 89.19 93 ASP A O 1
ATOM 747 N N . ALA A 1 94 ? 2.428 -21.391 3.609 1 88.31 94 ALA A N 1
ATOM 748 C CA . ALA A 1 94 ? 2.377 -20.422 2.516 1 88.31 94 ALA A CA 1
ATOM 749 C C . ALA A 1 94 ? 3.523 -19.422 2.613 1 88.31 94 ALA A C 1
ATOM 751 O O . ALA A 1 94 ? 3.941 -18.844 1.606 1 88.31 94 ALA A O 1
ATOM 752 N N . PHE A 1 95 ? 4.098 -19.281 3.803 1 91.5 95 PHE A N 1
ATOM 753 C CA . PHE A 1 95 ? 5.082 -18.234 4.027 1 91.5 95 PHE A CA 1
ATOM 754 C C . PHE A 1 95 ? 6.477 -18.812 4.188 1 91.5 95 PHE A C 1
ATOM 756 O O . PHE A 1 95 ? 7.422 -18.109 4.539 1 91.5 95 PHE A O 1
ATOM 763 N N . LYS A 1 96 ? 6.535 -20.062 3.908 1 89.38 96 LYS A N 1
ATOM 764 C CA . LYS A 1 96 ? 7.844 -20.703 3.988 1 89.38 96 LYS A CA 1
ATOM 765 C C . LYS A 1 96 ? 8.805 -20.125 2.957 1 89.38 96 LYS A C 1
ATOM 767 O O . LYS A 1 96 ? 8.422 -19.891 1.809 1 89.38 96 LYS A O 1
ATOM 772 N N . GLY A 1 97 ? 10.023 -19.875 3.43 1 89.88 97 GLY A N 1
ATOM 773 C CA . GLY A 1 97 ? 11.047 -19.406 2.512 1 89.88 97 GLY A CA 1
ATOM 774 C C . GLY A 1 97 ? 11.172 -17.891 2.486 1 89.88 97 GLY A C 1
ATOM 775 O O . GLY A 1 97 ? 12.062 -17.344 1.83 1 89.88 97 GLY A O 1
ATOM 776 N N . LEU A 1 98 ? 10.281 -17.188 3.104 1 93.94 98 LEU A N 1
ATOM 777 C CA . LEU A 1 98 ? 10.375 -15.734 3.178 1 93.94 98 LEU A CA 1
ATOM 778 C C . LEU A 1 98 ? 11.297 -15.305 4.312 1 93.94 98 LEU A C 1
ATOM 780 O O . LEU A 1 98 ? 10.836 -14.758 5.316 1 93.94 98 LEU A O 1
ATOM 784 N N . ASP A 1 99 ? 12.539 -15.391 4.098 1 93.94 99 ASP A N 1
ATOM 785 C CA . ASP A 1 99 ? 13.547 -15.273 5.148 1 93.94 99 ASP A CA 1
ATOM 786 C C . ASP A 1 99 ? 13.742 -13.82 5.566 1 93.94 99 ASP A C 1
ATOM 788 O O . ASP A 1 99 ? 14.148 -13.547 6.699 1 93.94 99 ASP A O 1
ATOM 792 N N . MET A 1 100 ? 13.391 -12.906 4.734 1 95.88 100 MET A N 1
ATOM 793 C CA . MET A 1 100 ? 13.656 -11.508 5.047 1 95.88 100 MET A CA 1
ATOM 794 C C . MET A 1 100 ? 12.391 -10.805 5.531 1 95.88 100 MET A C 1
ATOM 796 O O . MET A 1 100 ? 12.422 -9.617 5.863 1 95.88 100 MET A O 1
ATOM 800 N N . LEU A 1 101 ? 11.336 -11.531 5.605 1 95.06 101 LEU A N 1
ATOM 801 C CA . LEU A 1 101 ? 10.039 -10.945 5.941 1 95.06 101 LEU A CA 1
ATOM 802 C C . LEU A 1 101 ? 10.078 -10.297 7.32 1 95.06 101 LEU A C 1
ATOM 804 O O . LEU A 1 101 ? 10.492 -10.93 8.297 1 95.06 101 LEU A O 1
ATOM 808 N N . GLN A 1 102 ? 9.609 -9.062 7.363 1 93.31 102 GLN A N 1
ATOM 809 C CA . GLN A 1 102 ? 9.625 -8.312 8.617 1 93.31 102 GLN A CA 1
ATOM 810 C C . GLN A 1 102 ? 8.211 -8.141 9.164 1 93.31 102 GLN A C 1
ATOM 812 O O . GLN A 1 102 ? 8.031 -7.848 10.352 1 93.31 102 GLN A O 1
ATOM 817 N N . GLY A 1 103 ? 7.238 -8.242 8.305 1 91.44 103 GLY A N 1
ATOM 818 C CA . GLY A 1 103 ? 5.863 -8.078 8.75 1 91.44 103 GLY A CA 1
ATOM 819 C C . GLY A 1 103 ? 4.848 -8.57 7.738 1 91.44 103 GLY A C 1
ATOM 820 O O . GLY A 1 103 ? 5.09 -8.508 6.531 1 91.44 103 GLY A O 1
ATOM 821 N N . ILE A 1 104 ? 3.756 -9.039 8.305 1 91.94 104 ILE A N 1
ATOM 822 C CA . ILE A 1 104 ? 2.66 -9.516 7.469 1 91.94 104 ILE A CA 1
ATOM 823 C C . ILE A 1 104 ? 1.344 -8.914 7.949 1 91.94 104 ILE A C 1
ATOM 825 O O . ILE A 1 104 ? 1.036 -8.945 9.141 1 91.94 104 ILE A O 1
ATOM 829 N N . GLY A 1 105 ? 0.695 -8.266 7.027 1 90.12 105 GLY A N 1
ATOM 830 C CA . GLY A 1 105 ? -0.661 -7.812 7.301 1 90.12 105 GLY A CA 1
ATOM 831 C C . GLY A 1 105 ? -1.72 -8.789 6.82 1 90.12 105 GLY A C 1
ATOM 832 O O . GLY A 1 105 ? -1.711 -9.195 5.66 1 90.12 105 GLY A O 1
ATOM 833 N N . ARG A 1 106 ? -2.617 -9.211 7.676 1 88.12 106 ARG A N 1
ATOM 834 C CA . ARG A 1 106 ? -3.658 -10.172 7.332 1 88.12 106 ARG A CA 1
ATOM 835 C C . ARG A 1 106 ? -4.988 -9.797 7.98 1 88.12 106 ARG A C 1
ATOM 837 O O . ARG A 1 106 ? -5.727 -10.672 8.445 1 88.12 106 ARG A O 1
ATOM 844 N N . ASN A 1 107 ? -5.285 -8.539 7.887 1 83.06 107 ASN A N 1
ATOM 845 C CA . ASN A 1 107 ? -6.473 -8.078 8.602 1 83.06 107 ASN A CA 1
ATOM 846 C C . ASN A 1 107 ? -7.723 -8.195 7.73 1 83.06 107 ASN A C 1
ATOM 848 O O . ASN A 1 107 ? -7.66 -7.996 6.516 1 83.06 107 ASN A O 1
ATOM 852 N N . HIS A 1 108 ? -8.93 -8.562 8.391 1 81.44 108 HIS A N 1
ATOM 853 C CA . HIS A 1 108 ? -10.234 -8.594 7.738 1 81.44 108 HIS A CA 1
ATOM 854 C C . HIS A 1 108 ? -10.266 -9.625 6.609 1 81.44 108 HIS A C 1
ATOM 856 O O . HIS A 1 108 ? -10.547 -9.273 5.461 1 81.44 108 HIS A O 1
ATOM 862 N N . ASN A 1 109 ? -9.992 -10.781 6.93 1 83.25 109 ASN A N 1
ATOM 863 C CA . ASN A 1 109 ? -10.008 -11.875 5.965 1 83.25 109 ASN A CA 1
ATOM 864 C C . ASN A 1 109 ? -11.102 -12.891 6.281 1 83.25 109 ASN A C 1
ATOM 866 O O . ASN A 1 109 ? -11.43 -13.109 7.449 1 83.25 109 ASN A O 1
ATOM 870 N N . MET B 1 1 ? -6.918 -1.521 -14.648 1 81.69 1 MET B N 1
ATOM 871 C CA . MET B 1 1 ? -5.844 -0.638 -15.094 1 81.69 1 MET B CA 1
ATOM 872 C C . MET B 1 1 ? -4.699 -0.623 -14.086 1 81.69 1 MET B C 1
ATOM 874 O O . MET B 1 1 ? -4.926 -0.687 -12.883 1 81.69 1 MET B O 1
ATOM 878 N N . CYS B 1 2 ? -3.408 -0.668 -14.625 1 93.5 2 CYS B N 1
ATOM 879 C CA . CYS B 1 2 ? -2.23 -0.677 -13.766 1 93.5 2 CYS B CA 1
ATOM 880 C C . CYS B 1 2 ? -1.378 0.565 -13.992 1 93.5 2 CYS B C 1
ATOM 882 O O . CYS B 1 2 ? -1.327 1.093 -15.102 1 93.5 2 CYS B O 1
ATOM 884 N N . TYR B 1 3 ? -0.885 1.025 -12.914 1 94.12 3 TYR B N 1
ATOM 885 C CA . TYR B 1 3 ? 0.02 2.17 -12.898 1 94.12 3 TYR B CA 1
ATOM 886 C C . TYR B 1 3 ? 1.45 1.729 -12.609 1 94.12 3 TYR B C 1
ATOM 888 O O . TYR B 1 3 ? 1.678 0.836 -11.789 1 94.12 3 TYR B O 1
ATOM 896 N N . TYR B 1 4 ? 2.416 2.385 -13.398 1 94.81 4 TYR B N 1
ATOM 897 C CA . TYR B 1 4 ? 3.832 2.09 -13.211 1 94.81 4 TYR B CA 1
ATOM 898 C C . TYR B 1 4 ? 4.629 3.369 -12.992 1 94.81 4 TYR B C 1
ATOM 900 O O . TYR B 1 4 ? 4.379 4.387 -13.641 1 94.81 4 TYR B O 1
ATOM 908 N N . LYS B 1 5 ? 5.508 3.303 -11.945 1 97.25 5 LYS B N 1
ATOM 909 C CA . LYS B 1 5 ? 6.453 4.398 -11.742 1 97.25 5 LYS B CA 1
ATOM 910 C C . LYS B 1 5 ? 7.879 3.877 -11.617 1 97.25 5 LYS B C 1
ATOM 912 O O . LYS B 1 5 ? 8.188 3.111 -10.703 1 97.25 5 LYS B O 1
ATOM 917 N N . LYS B 1 6 ? 8.703 4.355 -12.664 1 97.25 6 LYS B N 1
ATOM 918 C CA . LYS B 1 6 ? 10.125 4.055 -12.555 1 97.25 6 LYS B CA 1
ATOM 919 C C . LYS B 1 6 ? 10.844 5.094 -11.703 1 97.25 6 LYS B C 1
ATOM 921 O O . LYS B 1 6 ? 10.383 6.23 -11.578 1 97.25 6 LYS B O 1
ATOM 926 N N . ASP B 1 7 ? 11.891 4.711 -10.984 1 97.88 7 ASP B N 1
ATOM 927 C CA . ASP B 1 7 ? 12.75 5.578 -10.188 1 97.88 7 ASP B CA 1
ATOM 928 C C . ASP B 1 7 ? 11.961 6.281 -9.094 1 97.88 7 ASP B C 1
ATOM 930 O O . ASP B 1 7 ? 12.148 7.477 -8.852 1 97.88 7 ASP B O 1
ATOM 934 N N . ALA B 1 8 ? 11.039 5.559 -8.531 1 98.38 8 ALA B N 1
ATOM 935 C CA . ALA B 1 8 ? 10.242 6.129 -7.445 1 98.38 8 ALA B CA 1
ATOM 936 C C . ALA B 1 8 ? 11.039 6.172 -6.145 1 98.38 8 ALA B C 1
ATOM 938 O O . ALA B 1 8 ? 11.805 5.254 -5.852 1 98.38 8 ALA B O 1
ATOM 939 N N . LEU B 1 9 ? 10.844 7.363 -5.508 1 98.62 9 LEU B N 1
ATOM 940 C CA . LEU B 1 9 ? 11.219 7.34 -4.098 1 98.62 9 LEU B CA 1
ATOM 941 C C . LEU B 1 9 ? 10.078 6.785 -3.244 1 98.62 9 LEU B C 1
ATOM 943 O O . LEU B 1 9 ? 9.008 7.391 -3.166 1 98.62 9 LEU B O 1
ATOM 947 N N . TYR B 1 10 ? 10.344 5.641 -2.646 1 98.31 10 TYR B N 1
ATOM 948 C CA . TYR B 1 10 ? 9.367 4.898 -1.851 1 98.31 10 TYR B CA 1
ATOM 949 C C . TYR B 1 10 ? 9.734 4.926 -0.373 1 98.31 10 TYR B C 1
ATOM 951 O O . TYR B 1 10 ? 10.875 4.637 -0.006 1 98.31 10 TYR B O 1
ATOM 959 N N . VAL B 1 11 ? 8.711 5.336 0.45 1 98 11 VAL B N 1
ATOM 960 C CA . VAL B 1 11 ? 8.922 5.375 1.893 1 98 11 VAL B CA 1
ATOM 961 C C . VAL B 1 11 ? 7.824 4.586 2.6 1 98 11 VAL B C 1
ATOM 963 O O . VAL B 1 11 ? 6.641 4.762 2.307 1 98 11 VAL B O 1
ATOM 966 N N . ARG B 1 12 ? 8.234 3.727 3.527 1 96.75 12 ARG B N 1
ATOM 967 C CA . ARG B 1 12 ? 7.277 2.963 4.32 1 96.75 12 ARG B CA 1
ATOM 968 C C . ARG B 1 12 ? 7.648 2.984 5.797 1 96.75 12 ARG B C 1
ATOM 970 O O . ARG B 1 12 ? 8.773 2.652 6.164 1 96.75 12 ARG B O 1
ATOM 977 N N . CYS B 1 13 ? 6.676 3.365 6.605 1 95.75 13 CYS B N 1
ATOM 978 C CA . CYS B 1 13 ? 6.809 3.309 8.055 1 95.75 13 CYS B CA 1
ATOM 979 C C . CYS B 1 13 ? 5.785 2.355 8.664 1 95.75 13 CYS B C 1
ATOM 981 O O . CYS B 1 13 ? 4.586 2.477 8.398 1 95.75 13 CYS B O 1
ATOM 983 N N . GLN B 1 14 ? 6.254 1.426 9.508 1 89.44 14 GLN B N 1
ATOM 984 C CA . GLN B 1 14 ? 5.367 0.348 9.938 1 89.44 14 GLN B CA 1
ATOM 985 C C . GLN B 1 14 ? 5.023 0.476 11.422 1 89.44 14 GLN B C 1
ATOM 987 O O . GLN B 1 14 ? 4.281 -0.346 11.961 1 89.44 14 GLN B O 1
ATOM 992 N N . SER B 1 15 ? 5.523 1.381 12.133 1 88.25 15 SER B N 1
ATOM 993 C CA . SER B 1 15 ? 5.156 1.59 13.523 1 88.25 15 SER B CA 1
ATOM 994 C C . SER B 1 15 ? 5.797 2.855 14.086 1 88.25 15 SER B C 1
ATOM 996 O O . SER B 1 15 ? 6.891 3.244 13.664 1 88.25 15 SER B O 1
ATOM 998 N N . GLY B 1 16 ? 5 3.471 14.875 1 90 16 GLY B N 1
ATOM 999 C CA . GLY B 1 16 ? 5.547 4.5 15.742 1 90 16 GLY B CA 1
ATOM 1000 C C . GLY B 1 16 ? 5.828 5.805 15.016 1 90 16 GLY B C 1
ATOM 1001 O O . GLY B 1 16 ? 6.562 6.656 15.523 1 90 16 GLY B O 1
ATOM 1002 N N . TRP B 1 17 ? 5.398 5.914 13.812 1 93.31 17 TRP B N 1
ATOM 1003 C CA . TRP B 1 17 ? 5.633 7.191 13.148 1 93.31 17 TRP B CA 1
ATOM 1004 C C . TRP B 1 17 ? 4.777 8.289 13.766 1 93.31 17 TRP B C 1
ATOM 1006 O O . TRP B 1 17 ? 3.674 8.031 14.25 1 93.31 17 TRP B O 1
ATOM 1016 N N . THR B 1 18 ? 5.281 9.516 13.781 1 92.5 18 THR B N 1
ATOM 1017 C CA . THR B 1 18 ? 4.617 10.703 14.305 1 92.5 18 THR B CA 1
ATOM 1018 C C . THR B 1 18 ? 4.574 11.812 13.25 1 92.5 18 THR B C 1
ATOM 1020 O O . THR B 1 18 ? 5.039 11.617 12.125 1 92.5 18 THR B O 1
ATOM 1023 N N . ALA B 1 19 ? 3.977 12.953 13.68 1 88.88 19 ALA B N 1
ATOM 1024 C CA . ALA B 1 19 ? 3.957 14.109 12.789 1 88.88 19 ALA B CA 1
ATOM 1025 C C . ALA B 1 19 ? 5.375 14.562 12.445 1 88.88 19 ALA B C 1
ATOM 1027 O O . ALA B 1 19 ? 5.645 14.969 11.312 1 88.88 19 ALA B O 1
ATOM 1028 N N . ASP B 1 20 ? 6.215 14.445 13.383 1 91.62 20 ASP B N 1
ATOM 1029 C CA . ASP B 1 20 ? 7.609 14.812 13.156 1 91.62 20 ASP B CA 1
ATOM 1030 C C . ASP B 1 20 ? 8.258 13.906 12.109 1 91.62 20 ASP B C 1
ATOM 1032 O O . ASP B 1 20 ? 9.086 14.359 11.312 1 91.62 20 ASP B O 1
ATOM 1036 N N . THR B 1 21 ? 7.91 12.703 12.156 1 93.88 21 THR B N 1
ATOM 1037 C CA . THR B 1 21 ? 8.414 11.766 11.156 1 93.88 21 THR B CA 1
ATOM 1038 C C . THR B 1 21 ? 8.062 12.234 9.75 1 93.88 21 THR B C 1
ATOM 1040 O O . THR B 1 21 ? 8.922 12.25 8.859 1 93.88 21 THR B O 1
ATOM 1043 N N . ILE B 1 22 ? 6.941 12.656 9.586 1 92.38 22 ILE B N 1
ATOM 1044 C CA . ILE B 1 22 ? 6.457 13.133 8.289 1 92.38 22 ILE B CA 1
ATOM 1045 C C . ILE B 1 22 ? 7.219 14.391 7.883 1 92.38 22 ILE B C 1
ATOM 1047 O O . ILE B 1 22 ? 7.695 14.492 6.75 1 92.38 22 ILE B O 1
ATOM 1051 N N . ASP B 1 23 ? 7.355 15.312 8.844 1 91.25 23 ASP B N 1
ATOM 1052 C CA . ASP B 1 23 ? 7.961 16.609 8.57 1 91.25 23 ASP B CA 1
ATOM 1053 C C . ASP B 1 23 ? 9.422 16.453 8.141 1 91.25 23 ASP B C 1
ATOM 1055 O O . ASP B 1 23 ? 9.961 17.328 7.453 1 91.25 23 ASP B O 1
ATOM 1059 N N . ASN B 1 24 ? 9.953 15.336 8.445 1 93.38 24 ASN B N 1
ATOM 1060 C CA . ASN B 1 24 ? 11.367 15.125 8.148 1 93.38 24 ASN B CA 1
ATOM 1061 C C . ASN B 1 24 ? 11.555 14.258 6.906 1 93.38 24 ASN B C 1
ATOM 1063 O O . ASN B 1 24 ? 12.688 14.016 6.48 1 93.38 24 ASN B O 1
ATOM 1067 N N . MET B 1 25 ? 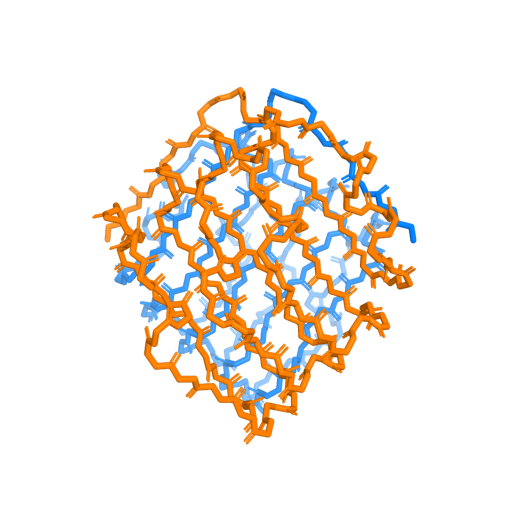10.539 13.977 6.254 1 94.62 25 MET B N 1
ATOM 1068 C CA . MET B 1 25 ? 10.609 13.125 5.07 1 94.62 25 MET B CA 1
ATOM 1069 C C . MET B 1 25 ? 10.906 13.953 3.822 1 94.62 25 MET B C 1
ATOM 1071 O O . MET B 1 25 ? 10.578 15.141 3.764 1 94.62 25 MET B O 1
ATOM 1075 N N . ALA B 1 26 ? 11.516 13.289 2.904 1 96.44 26 ALA B N 1
ATOM 1076 C CA . ALA B 1 26 ? 11.852 13.969 1.656 1 96.44 26 ALA B CA 1
ATOM 1077 C C . ALA B 1 26 ? 10.594 14.406 0.915 1 96.44 26 ALA B C 1
ATOM 1079 O O . ALA B 1 26 ? 9.711 13.586 0.646 1 96.44 26 ALA B O 1
ATOM 1080 N N . ALA B 1 27 ? 10.609 15.633 0.458 1 95.88 27 ALA B N 1
ATOM 1081 C CA . ALA B 1 27 ? 9.438 16.219 -0.199 1 95.88 27 ALA B CA 1
ATOM 1082 C C . ALA B 1 27 ? 9.203 15.578 -1.565 1 95.88 27 ALA B C 1
ATOM 1084 O O . ALA B 1 27 ? 8.102 15.648 -2.109 1 95.88 27 ALA B O 1
ATOM 1085 N N . ILE B 1 28 ? 10.219 14.938 -2.113 1 97.31 28 ILE B N 1
ATOM 1086 C CA . ILE B 1 28 ? 10.141 14.398 -3.467 1 97.31 28 ILE B CA 1
ATOM 1087 C C . ILE B 1 28 ? 9.609 12.969 -3.422 1 97.31 28 ILE B C 1
ATOM 1089 O O . ILE B 1 28 ? 9.586 12.281 -4.441 1 97.31 28 ILE B O 1
ATOM 1093 N N . THR B 1 29 ? 9.148 12.523 -2.268 1 98.06 29 THR B N 1
ATOM 1094 C CA . THR B 1 29 ? 8.602 11.172 -2.125 1 98.06 29 THR B CA 1
ATOM 1095 C C . THR B 1 29 ? 7.438 10.961 -3.082 1 98.06 29 THR B C 1
ATOM 1097 O O . THR B 1 29 ? 6.562 11.82 -3.209 1 98.06 29 THR B O 1
ATOM 1100 N N . ASN B 1 30 ? 7.473 9.734 -3.715 1 98.5 30 ASN B N 1
ATOM 1101 C CA . ASN B 1 30 ? 6.418 9.43 -4.68 1 98.5 30 ASN B CA 1
ATOM 1102 C C . ASN B 1 30 ? 5.355 8.516 -4.078 1 98.5 30 ASN B C 1
ATOM 1104 O O . ASN B 1 30 ? 4.18 8.617 -4.426 1 98.5 30 ASN B O 1
ATOM 1108 N N . VAL B 1 31 ? 5.789 7.59 -3.285 1 98.44 31 VAL B N 1
ATOM 1109 C CA . VAL B 1 31 ? 4.906 6.613 -2.654 1 98.44 31 VAL B CA 1
ATOM 1110 C C . VAL B 1 31 ? 5.184 6.562 -1.153 1 98.44 31 VAL B C 1
ATOM 1112 O O . VAL B 1 31 ? 6.316 6.316 -0.733 1 98.44 31 VAL B O 1
ATOM 1115 N N . LEU B 1 32 ? 4.152 6.828 -0.402 1 97.94 32 LEU B N 1
ATOM 1116 C CA . LEU B 1 32 ? 4.305 6.898 1.047 1 97.94 32 LEU B CA 1
ATOM 1117 C C . LEU B 1 32 ? 3.314 5.977 1.745 1 97.94 32 LEU B C 1
ATOM 1119 O O . LEU B 1 32 ? 2.102 6.109 1.564 1 97.94 32 LEU B O 1
ATOM 1123 N N . GLU B 1 33 ? 3.834 5.051 2.51 1 97 33 GLU B N 1
ATOM 1124 C CA . GLU B 1 33 ? 3.021 4.133 3.301 1 97 33 GLU B CA 1
ATOM 1125 C C . GLU B 1 33 ? 3.279 4.312 4.793 1 97 33 GLU B C 1
ATOM 1127 O O . GLU B 1 33 ? 4.359 3.977 5.289 1 97 33 GLU B O 1
ATOM 1132 N N . LEU B 1 34 ? 2.195 4.75 5.508 1 95.94 34 LEU B N 1
ATOM 1133 C CA . LEU B 1 34 ? 2.283 4.977 6.949 1 95.94 34 LEU B CA 1
ATOM 1134 C C . LEU B 1 34 ? 1.289 4.098 7.699 1 95.94 34 LEU B C 1
ATOM 1136 O O . LEU B 1 34 ? 0.076 4.266 7.559 1 95.94 34 LEU B O 1
ATOM 1140 N N . THR B 1 35 ? 1.841 3.186 8.484 1 92.81 35 THR B N 1
ATOM 1141 C CA . THR B 1 35 ? 1.012 2.277 9.266 1 92.81 35 THR B CA 1
ATOM 1142 C C . THR B 1 35 ? 1.465 2.258 10.727 1 92.81 35 THR B C 1
ATOM 1144 O O . THR B 1 35 ? 2.664 2.268 11.008 1 92.81 35 THR B O 1
ATOM 1147 N N . GLY B 1 36 ? 0.516 2.148 11.609 1 91.5 36 GLY B N 1
ATOM 1148 C CA . GLY B 1 36 ? 0.829 1.964 13.016 1 91.5 36 GLY B CA 1
ATOM 1149 C C . GLY B 1 36 ? 1.349 3.223 13.688 1 91.5 36 GLY B C 1
ATOM 1150 O O . GLY B 1 36 ? 2.193 3.154 14.578 1 91.5 36 GLY B O 1
ATOM 1151 N N . GLY B 1 37 ? 0.989 4.32 13.266 1 92.12 37 GLY B N 1
ATOM 1152 C CA . GLY B 1 37 ? 1.411 5.566 13.883 1 92.12 37 GLY B CA 1
ATOM 1153 C C . GLY B 1 37 ? 0.475 6.035 14.977 1 92.12 37 GLY B C 1
ATOM 1154 O O . GLY B 1 37 ? -0.627 5.504 15.133 1 92.12 37 GLY B O 1
ATOM 1155 N N . SER B 1 38 ? 0.953 7.02 15.758 1 88.62 38 SER B N 1
ATOM 1156 C CA . SER B 1 38 ? 0.191 7.52 16.906 1 88.62 38 SER B CA 1
ATOM 1157 C C . SER B 1 38 ? -0.511 8.828 16.562 1 88.62 38 SER B C 1
ATOM 1159 O O . SER B 1 38 ? -1.153 9.438 17.422 1 88.62 38 SER B O 1
ATOM 1161 N N . VAL B 1 39 ? -0.461 9.188 15.375 1 89.69 39 VAL B N 1
ATOM 1162 C CA . VAL B 1 39 ? -1.06 10.453 14.945 1 89.69 39 VAL B CA 1
ATOM 1163 C C . VAL B 1 39 ? -2.582 10.344 14.992 1 89.69 39 VAL B C 1
ATOM 1165 O O . VAL B 1 39 ? -3.162 9.422 14.422 1 89.69 39 VAL B O 1
ATOM 1168 N N . LYS B 1 40 ? -3.186 11.312 15.672 1 92.12 40 LYS B N 1
ATOM 1169 C CA . LYS B 1 40 ? -4.633 11.25 15.867 1 92.12 40 LYS B CA 1
ATOM 1170 C C . LYS B 1 40 ? -5.348 12.219 14.93 1 92.12 40 LYS B C 1
ATOM 1172 O O . LYS B 1 40 ? -6.504 12 14.562 1 92.12 40 LYS B O 1
ATOM 1177 N N . LYS B 1 41 ? -4.609 13.242 14.602 1 92.12 41 LYS B N 1
ATOM 1178 C CA . LYS B 1 41 ? -5.211 14.281 13.766 1 92.12 41 LYS B CA 1
ATOM 1179 C C . LYS B 1 41 ? -4.277 14.68 12.625 1 92.12 41 LYS B C 1
ATOM 1181 O O . LYS B 1 41 ? -3.072 14.844 12.836 1 92.12 41 LYS B O 1
ATOM 1186 N N . LEU B 1 42 ? -4.871 14.766 11.445 1 90.94 42 LEU B N 1
ATOM 1187 C CA . LEU B 1 42 ? -4.133 15.305 10.312 1 90.94 42 LEU B CA 1
ATOM 1188 C C . LEU B 1 42 ? -4.656 16.688 9.93 1 90.94 42 LEU B C 1
ATOM 1190 O O . LEU B 1 42 ? -5.863 16.875 9.781 1 90.94 42 LEU B O 1
ATOM 1194 N N . ASP B 1 43 ? -3.648 17.625 9.812 1 86.62 43 ASP B N 1
ATOM 1195 C CA . ASP B 1 43 ? -4.016 18.969 9.391 1 86.62 43 ASP B CA 1
ATOM 1196 C C . ASP B 1 43 ? -3.221 19.406 8.156 1 86.62 43 ASP B C 1
ATOM 1198 O O . ASP B 1 43 ? -2.533 18.578 7.539 1 86.62 43 ASP B O 1
ATOM 1202 N N . GLN B 1 44 ? -3.523 20.641 7.641 1 79.31 44 GLN B N 1
ATOM 1203 C CA . GLN B 1 44 ? -3.002 21.125 6.367 1 79.31 44 GLN B CA 1
ATOM 1204 C C . GLN B 1 44 ? -1.481 21.25 6.406 1 79.31 44 GLN B C 1
ATOM 1206 O O . GLN B 1 44 ? -0.829 21.312 5.363 1 79.31 44 GLN B O 1
ATOM 1211 N N . GLY B 1 45 ? -0.928 21.016 7.422 1 83.19 45 GLY B N 1
ATOM 1212 C CA . GLY B 1 45 ? 0.49 21.312 7.531 1 83.19 45 GLY B CA 1
ATOM 1213 C C . GLY B 1 45 ? 1.376 20.109 7.301 1 83.19 45 GLY B C 1
ATOM 1214 O O . GLY B 1 45 ? 2.51 20.234 6.836 1 83.19 45 GLY B O 1
ATOM 1215 N N . HIS B 1 46 ? 0.92 19 7.406 1 84.5 46 HIS B N 1
ATOM 1216 C CA . HIS B 1 46 ? 1.801 17.828 7.441 1 84.5 46 HIS B CA 1
ATOM 1217 C C . HIS B 1 46 ? 2.109 17.328 6.035 1 84.5 46 HIS B C 1
ATOM 1219 O O . HIS B 1 46 ? 3.207 16.844 5.777 1 84.5 46 HIS B O 1
ATOM 1225 N N . MET B 1 47 ? 1.177 17.625 5.129 1 92.31 47 MET B N 1
ATOM 1226 C CA . MET B 1 47 ? 1.313 16.953 3.838 1 92.31 47 MET B CA 1
ATOM 1227 C C . MET B 1 47 ? 1.602 17.953 2.729 1 92.31 47 MET B C 1
ATOM 1229 O O . MET B 1 47 ? 1.96 17.578 1.614 1 92.31 47 MET B O 1
ATOM 1233 N N . LYS B 1 48 ? 1.625 19.219 2.977 1 92.31 48 LYS B N 1
ATOM 1234 C CA . LYS B 1 48 ? 1.605 20.266 1.966 1 92.31 48 LYS B CA 1
ATOM 1235 C C . LYS B 1 48 ? 2.879 20.25 1.127 1 92.31 48 LYS B C 1
ATOM 1237 O O . LYS B 1 48 ? 2.865 20.641 -0.042 1 92.31 48 LYS B O 1
ATOM 1242 N N . ARG B 1 49 ? 3.924 19.781 1.582 1 94.5 49 ARG B N 1
ATOM 1243 C CA . ARG B 1 49 ? 5.215 19.844 0.908 1 94.5 49 ARG B CA 1
ATOM 1244 C C . ARG B 1 49 ? 5.379 18.688 -0.072 1 94.5 49 ARG B C 1
ATOM 1246 O O . ARG B 1 49 ? 6.305 18.672 -0.886 1 94.5 49 ARG B O 1
ATOM 1253 N N . PHE B 1 50 ? 4.547 17.719 -0.044 1 96.12 50 PHE B N 1
ATOM 1254 C CA . PHE B 1 50 ? 4.684 16.531 -0.886 1 96.12 50 PHE B CA 1
ATOM 1255 C C . PHE B 1 50 ? 4.082 16.766 -2.264 1 96.12 50 PHE B C 1
ATOM 1257 O O . PHE B 1 50 ? 3.088 16.141 -2.633 1 96.12 50 PHE B O 1
ATOM 1264 N N . LEU B 1 51 ? 4.785 17.547 -3.07 1 95.75 51 LEU B N 1
ATOM 1265 C CA . LEU B 1 51 ? 4.266 17.984 -4.359 1 95.75 51 LEU B CA 1
ATOM 1266 C C . LEU B 1 51 ? 4.34 16.859 -5.383 1 95.75 51 LEU B C 1
ATOM 1268 O O . LEU B 1 51 ? 3.654 16.891 -6.41 1 95.75 51 LEU B O 1
ATOM 1272 N N . ARG B 1 52 ? 5.121 15.836 -5.066 1 97.25 52 ARG B N 1
ATOM 1273 C CA . ARG B 1 52 ? 5.348 14.781 -6.051 1 97.25 52 ARG B CA 1
ATOM 1274 C C . ARG B 1 52 ? 4.723 13.469 -5.598 1 97.25 52 ARG B C 1
ATOM 1276 O O . ARG B 1 52 ? 4.906 12.438 -6.242 1 97.25 52 ARG B O 1
ATOM 1283 N N . LEU B 1 53 ? 3.98 13.531 -4.52 1 98 53 LEU B N 1
ATOM 1284 C CA . LEU B 1 53 ? 3.377 12.32 -3.975 1 98 53 LEU B CA 1
ATOM 1285 C C . LEU B 1 53 ? 2.273 11.805 -4.895 1 98 53 LEU B C 1
ATOM 1287 O O . LEU B 1 53 ? 1.358 12.547 -5.25 1 98 53 LEU B O 1
ATOM 1291 N N . GLN B 1 54 ? 2.369 10.531 -5.25 1 97.69 54 GLN B N 1
ATOM 1292 C CA . GLN B 1 54 ? 1.398 9.945 -6.168 1 97.69 54 GLN B CA 1
ATOM 1293 C C . GLN B 1 54 ? 0.528 8.906 -5.461 1 97.69 54 GLN B C 1
ATOM 1295 O O . GLN B 1 54 ? -0.618 8.68 -5.855 1 97.69 54 GLN B O 1
ATOM 1300 N N . SER B 1 55 ? 1.04 8.227 -4.465 1 97.56 55 SER B N 1
ATOM 1301 C CA . SER B 1 55 ? 0.307 7.242 -3.674 1 97.56 55 SER B CA 1
ATOM 1302 C C . SER B 1 55 ? 0.556 7.434 -2.182 1 97.56 55 SER B C 1
ATOM 1304 O O . SER B 1 55 ? 1.706 7.508 -1.744 1 97.56 55 SER B O 1
ATOM 1306 N N . LEU B 1 56 ? -0.555 7.559 -1.46 1 97.25 56 LEU B N 1
ATOM 1307 C CA . 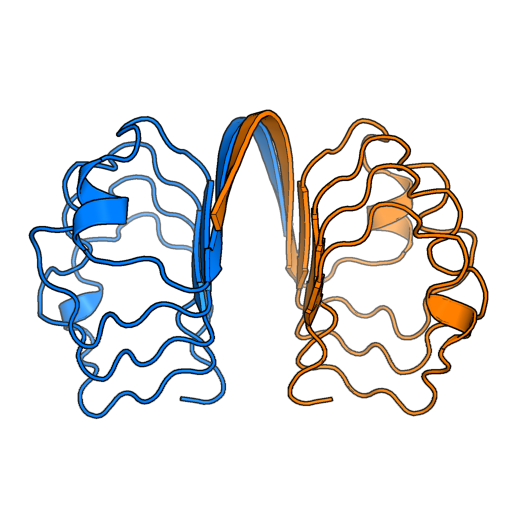LEU B 1 56 ? -0.478 7.738 -0.014 1 97.25 56 LEU B CA 1
ATOM 1308 C C . LEU B 1 56 ? -1.339 6.707 0.708 1 97.25 56 LEU B C 1
ATOM 1310 O O . LEU B 1 56 ? -2.557 6.668 0.521 1 97.25 56 LEU B O 1
ATOM 1314 N N . PHE B 1 57 ? -0.689 5.922 1.51 1 95.88 57 PHE B N 1
ATOM 1315 C CA . PHE B 1 57 ? -1.376 4.945 2.348 1 95.88 57 PHE B CA 1
ATOM 1316 C C . PHE B 1 57 ? -1.227 5.297 3.822 1 95.88 57 PHE B C 1
ATOM 1318 O O . PHE B 1 57 ? -0.12 5.266 4.363 1 95.88 57 PHE B O 1
ATOM 1325 N N . LEU B 1 58 ? -2.352 5.73 4.383 1 94.88 58 LEU B N 1
ATOM 1326 C CA . LEU B 1 58 ? -2.49 5.941 5.82 1 94.88 58 LEU B CA 1
ATOM 1327 C C . LEU B 1 58 ? -3.426 4.906 6.434 1 94.88 58 LEU B C 1
ATOM 1329 O O . LEU B 1 58 ? -4.625 5.156 6.59 1 94.88 58 LEU B O 1
ATOM 1333 N N . THR B 1 59 ? -2.801 3.74 6.809 1 91.62 59 THR B N 1
ATOM 1334 C CA . THR B 1 59 ? -3.676 2.639 7.191 1 91.62 59 THR B CA 1
ATOM 1335 C C . THR B 1 59 ? -3.287 2.096 8.562 1 91.62 59 THR B C 1
ATOM 1337 O O . THR B 1 59 ? -2.105 2.061 8.914 1 91.62 59 THR B O 1
ATOM 1340 N N . ASN B 1 60 ? -4.316 1.605 9.297 1 90.19 60 ASN B N 1
ATOM 1341 C CA . ASN B 1 60 ? -4.098 1.005 10.602 1 90.19 60 ASN B CA 1
ATOM 1342 C C . ASN B 1 60 ? -3.363 1.958 11.547 1 90.19 60 ASN B C 1
ATOM 1344 O O . ASN B 1 60 ? -2.35 1.591 12.141 1 90.19 60 ASN B O 1
ATOM 1348 N N . ASN B 1 61 ? -3.908 3.098 11.539 1 92.31 61 ASN B N 1
ATOM 1349 C CA . ASN B 1 61 ? -3.418 4.113 12.469 1 92.31 61 ASN B CA 1
ATOM 1350 C C . ASN B 1 61 ? -4.48 4.492 13.5 1 92.31 61 ASN B C 1
ATOM 1352 O O . ASN B 1 61 ? -5.488 3.797 13.641 1 92.31 61 ASN B O 1
ATOM 1356 N N . ASP B 1 62 ? -4.258 5.43 14.344 1 91 62 ASP B N 1
ATOM 1357 C CA . ASP B 1 62 ? -5.219 5.91 15.328 1 91 62 ASP B CA 1
ATOM 1358 C C . ASP B 1 62 ? -5.773 7.277 14.938 1 91 62 ASP B C 1
ATOM 1360 O O . ASP B 1 62 ? -6.02 8.125 15.797 1 91 62 ASP B O 1
ATOM 1364 N N . ILE B 1 63 ? -5.879 7.449 13.625 1 92.81 63 ILE B N 1
ATOM 1365 C CA . ILE B 1 63 ? -6.344 8.742 13.148 1 92.81 63 ILE B CA 1
ATOM 1366 C C . ILE B 1 63 ? -7.848 8.883 13.398 1 92.81 63 ILE B C 1
ATOM 1368 O O . ILE B 1 63 ? -8.617 7.98 13.062 1 92.81 63 ILE B O 1
ATOM 1372 N N . ARG B 1 64 ? -8.297 9.961 13.938 1 94.19 64 ARG B N 1
ATOM 1373 C CA . ARG B 1 64 ? -9.688 10.172 14.305 1 94.19 64 ARG B CA 1
ATOM 1374 C C . ARG B 1 64 ? -10.289 11.336 13.523 1 94.19 64 ARG B C 1
ATOM 1376 O O . ARG B 1 64 ? -11.508 11.398 13.344 1 94.19 64 ARG B O 1
ATOM 1383 N N . ASP B 1 65 ? -9.344 12.211 13.188 1 92.94 65 ASP B N 1
ATOM 1384 C CA . ASP B 1 65 ? -9.836 13.43 12.547 1 92.94 65 ASP B CA 1
ATOM 1385 C C . ASP B 1 65 ? -8.922 13.852 11.398 1 92.94 65 ASP B C 1
ATOM 1387 O O . ASP B 1 65 ? -7.707 13.961 11.57 1 92.94 65 ASP B O 1
ATOM 1391 N N . ILE B 1 66 ? -9.539 14.039 10.227 1 92.06 66 ILE B N 1
ATOM 1392 C CA . ILE B 1 66 ? -8.859 14.664 9.102 1 92.06 66 ILE B CA 1
ATOM 1393 C C . ILE B 1 66 ? -9.492 16.031 8.805 1 92.06 66 ILE B C 1
ATOM 1395 O O . ILE B 1 66 ? -10.656 16.094 8.398 1 92.06 66 ILE B O 1
ATOM 1399 N N . GLN B 1 67 ? -8.711 16.969 8.953 1 90.5 67 GLN B N 1
ATOM 1400 C CA . GLN B 1 67 ? -9.227 18.328 8.852 1 90.5 67 GLN B CA 1
ATOM 1401 C C . GLN B 1 67 ? -9.359 18.766 7.391 1 90.5 67 GLN B C 1
ATOM 1403 O O . GLN B 1 67 ? -8.82 18.109 6.496 1 90.5 67 GLN B O 1
ATOM 1408 N N . THR B 1 68 ? -10.039 19.875 7.27 1 88.88 68 THR B N 1
ATOM 1409 C CA . THR B 1 68 ? -10.164 20.484 5.949 1 88.88 68 THR B CA 1
ATOM 1410 C C . THR B 1 68 ? -8.789 20.844 5.383 1 88.88 68 THR B C 1
ATOM 1412 O O . THR B 1 68 ? -7.93 21.344 6.105 1 88.88 68 THR B O 1
ATOM 1415 N N . LEU B 1 69 ? -8.578 20.469 4.148 1 88.75 69 LEU B N 1
ATOM 1416 C CA . LEU B 1 69 ? -7.379 20.812 3.391 1 88.75 69 LEU B CA 1
ATOM 1417 C C . LEU B 1 69 ? -6.172 20.047 3.914 1 88.75 69 LEU B C 1
ATOM 1419 O O . LEU B 1 69 ? -5.027 20.453 3.691 1 88.75 69 LEU B O 1
ATOM 1423 N N . SER B 1 70 ? -6.414 18.984 4.641 1 91.69 70 SER B N 1
ATOM 1424 C CA . SER B 1 70 ? -5.312 18.172 5.148 1 91.69 70 SER B CA 1
ATOM 1425 C C . SER B 1 70 ? -4.426 17.672 4.012 1 91.69 70 SER B C 1
ATOM 1427 O O . SER B 1 70 ? -3.234 17.438 4.207 1 91.69 70 SER B O 1
ATOM 1429 N N . PHE B 1 71 ? -4.953 17.609 2.869 1 94.81 71 PHE B N 1
ATOM 1430 C CA . PHE B 1 71 ? -4.199 17.078 1.738 1 94.81 71 PHE B CA 1
ATOM 1431 C C . PHE B 1 71 ? -3.938 18.172 0.703 1 94.81 71 PHE B C 1
ATOM 1433 O O . PHE B 1 71 ? -3.695 17.875 -0.469 1 94.81 71 PHE B O 1
ATOM 1440 N N . ASP B 1 72 ? -3.99 19.328 1.178 1 91.69 72 ASP B N 1
ATOM 1441 C CA . ASP B 1 72 ? -3.65 20.438 0.3 1 91.69 72 ASP B CA 1
ATOM 1442 C C . ASP B 1 72 ? -2.193 20.359 -0.152 1 91.69 72 ASP B C 1
ATOM 1444 O O . ASP B 1 72 ? -1.31 20.031 0.644 1 91.69 72 ASP B O 1
ATOM 1448 N N . GLY B 1 73 ? -2.004 20.562 -1.435 1 92.56 73 GLY B N 1
ATOM 1449 C CA . GLY B 1 73 ? -0.646 20.516 -1.951 1 92.56 73 GLY B CA 1
ATOM 1450 C C . GLY B 1 73 ? -0.333 19.234 -2.686 1 92.56 73 GLY B C 1
ATOM 1451 O O . GLY B 1 73 ? 0.616 19.172 -3.469 1 92.56 73 GLY B O 1
ATOM 1452 N N . LEU B 1 74 ? -1.034 18.203 -2.396 1 96 74 LEU B N 1
ATOM 1453 C CA . LEU B 1 74 ? -0.791 16.922 -3.047 1 96 74 LEU B CA 1
ATOM 1454 C C . LEU B 1 74 ? -1.361 16.906 -4.461 1 96 74 LEU B C 1
ATOM 1456 O O . LEU B 1 74 ? -2.229 16.094 -4.781 1 96 74 LEU B O 1
ATOM 1460 N N . SER B 1 75 ? -0.778 17.734 -5.312 1 94.62 75 SER B N 1
ATOM 1461 C CA . SER B 1 75 ? -1.325 18.031 -6.633 1 94.62 75 SER B CA 1
ATOM 1462 C C . SER B 1 75 ? -1.146 16.844 -7.578 1 94.62 75 SER B C 1
ATOM 1464 O O . SER B 1 75 ? -1.838 16.75 -8.594 1 94.62 75 SER B O 1
ATOM 1466 N N . GLU B 1 76 ? -0.279 15.875 -7.23 1 97.12 76 GLU B N 1
ATOM 1467 C CA . GLU B 1 76 ? -0.037 14.734 -8.109 1 97.12 76 GLU B CA 1
ATOM 1468 C C . GLU B 1 76 ? -0.594 13.453 -7.512 1 97.12 76 GLU B C 1
ATOM 1470 O O . GLU B 1 76 ? -0.381 12.367 -8.055 1 97.12 76 GLU B O 1
ATOM 1475 N N . LEU B 1 77 ? -1.331 13.539 -6.449 1 97.44 77 LEU B N 1
ATOM 1476 C CA . LEU B 1 77 ? -1.818 12.352 -5.766 1 97.44 77 LEU B CA 1
ATOM 1477 C C . LEU B 1 77 ? -2.852 11.617 -6.613 1 97.44 77 LEU B C 1
ATOM 1479 O O . LEU B 1 77 ? -3.863 12.203 -7.012 1 97.44 77 LEU B O 1
ATOM 1483 N N . LEU B 1 78 ? -2.564 10.367 -6.801 1 96.5 78 LEU B N 1
ATOM 1484 C CA . LEU B 1 78 ? -3.432 9.531 -7.625 1 96.5 78 LEU B CA 1
ATOM 1485 C C . LEU B 1 78 ? -4.262 8.586 -6.758 1 96.5 78 LEU B C 1
ATOM 1487 O O . LEU B 1 78 ? -5.422 8.312 -7.062 1 96.5 78 LEU B O 1
ATOM 1491 N N . TRP B 1 79 ? -3.688 8.141 -5.66 1 95.5 79 TRP B N 1
ATOM 1492 C CA . TRP B 1 79 ? -4.363 7.168 -4.809 1 95.5 79 TRP B CA 1
ATOM 1493 C C . TRP B 1 79 ? -4.184 7.516 -3.334 1 95.5 79 TRP B C 1
ATOM 1495 O O . TRP B 1 79 ? -3.082 7.863 -2.9 1 95.5 79 TRP B O 1
ATOM 1505 N N . LEU B 1 80 ? -5.297 7.395 -2.672 1 96.12 80 LEU B N 1
ATOM 1506 C CA . LEU B 1 80 ? -5.301 7.633 -1.233 1 96.12 80 LEU B CA 1
ATOM 1507 C C . LEU B 1 80 ? -6 6.496 -0.495 1 96.12 80 LEU B C 1
ATOM 1509 O O . LEU B 1 80 ? -7.105 6.094 -0.867 1 96.12 80 LEU B O 1
ATOM 1513 N N . ASN B 1 81 ? -5.297 5.93 0.465 1 94.69 81 ASN B N 1
ATOM 1514 C CA . ASN B 1 81 ? -5.918 4.918 1.311 1 94.69 81 ASN B CA 1
ATOM 1515 C C . ASN B 1 81 ? -5.863 5.305 2.785 1 94.69 81 ASN B C 1
ATOM 1517 O O . ASN B 1 81 ? -4.777 5.48 3.344 1 94.69 81 ASN B O 1
ATOM 1521 N N . ILE B 1 82 ? -7.004 5.477 3.363 1 94.06 82 ILE B N 1
ATOM 1522 C CA . ILE B 1 82 ? -7.105 5.824 4.773 1 94.06 82 ILE B CA 1
ATOM 1523 C C . ILE B 1 82 ? -7.934 4.773 5.508 1 94.06 82 ILE B C 1
ATOM 1525 O O . ILE B 1 82 ? -8.781 5.109 6.344 1 94.06 82 ILE B O 1
ATOM 1529 N N . SER B 1 83 ? -7.641 3.527 5.238 1 90.38 83 SER B N 1
ATOM 1530 C CA . SER B 1 83 ? -8.43 2.43 5.785 1 90.38 83 SER B CA 1
ATOM 1531 C C . SER B 1 83 ? -7.922 2.014 7.16 1 90.38 83 SER B C 1
ATOM 1533 O O . SER B 1 83 ? -6.773 2.283 7.512 1 90.38 83 SER B O 1
ATOM 1535 N N . GLN B 1 84 ? -8.844 1.297 7.938 1 87.44 84 GLN B N 1
ATOM 1536 C CA . GLN B 1 84 ? -8.531 0.7 9.227 1 87.44 84 GLN B CA 1
ATOM 1537 C C . GLN B 1 84 ? -8.062 1.759 10.227 1 87.44 84 GLN B C 1
ATOM 1539 O O . GLN B 1 84 ? -7.012 1.607 10.852 1 87.44 84 GLN B O 1
ATOM 1544 N N . ASP B 1 85 ? -8.836 2.713 10.242 1 90.19 85 ASP B N 1
ATOM 1545 C CA . ASP B 1 85 ? -8.648 3.785 11.211 1 90.19 85 ASP B CA 1
ATOM 1546 C C . ASP B 1 85 ? -9.93 4.043 12 1 90.19 85 ASP B C 1
ATOM 1548 O O . ASP B 1 85 ? -10.836 3.205 12.016 1 90.19 85 ASP B O 1
ATOM 1552 N N . ASN B 1 86 ? -9.93 5.074 12.922 1 88.5 86 ASN B N 1
ATOM 1553 C CA . ASN B 1 86 ? -11.078 5.332 13.789 1 88.5 86 ASN B CA 1
ATOM 1554 C C . ASN B 1 86 ? -11.602 6.754 13.625 1 88.5 86 ASN B C 1
ATOM 1556 O O . ASN B 1 86 ? -11.648 7.52 14.586 1 88.5 86 ASN B O 1
ATOM 1560 N N . PHE B 1 87 ? -12.18 7.004 12.43 1 88.44 87 PHE B N 1
ATOM 1561 C CA . PHE B 1 87 ? -12.57 8.375 12.117 1 88.44 87 PHE B CA 1
ATOM 1562 C C . PHE B 1 87 ? -13.836 8.758 12.883 1 88.44 87 PHE B C 1
ATOM 1564 O O . PHE B 1 87 ? -14.836 8.039 12.844 1 88.44 87 PHE B O 1
ATOM 1571 N N . THR B 1 88 ? -13.703 9.758 13.617 1 88.12 88 THR B N 1
ATOM 1572 C CA . THR B 1 88 ? -14.875 10.383 14.219 1 88.12 88 THR B CA 1
ATOM 1573 C C . THR B 1 88 ? -15.461 11.445 13.289 1 88.12 88 THR B C 1
ATOM 1575 O O . THR B 1 88 ? -16.688 11.617 13.227 1 88.12 88 THR B O 1
ATOM 1578 N N . THR B 1 89 ? -14.602 12.109 12.664 1 84.38 89 THR B N 1
ATOM 1579 C CA . THR B 1 89 ? -15.016 13.125 11.711 1 84.38 89 THR B CA 1
ATOM 1580 C C . THR B 1 89 ? -14.242 12.992 10.406 1 84.38 89 THR B C 1
ATOM 1582 O O . THR B 1 89 ? -13.016 12.859 10.414 1 84.38 89 THR B O 1
ATOM 1585 N N . LEU B 1 90 ? -14.953 12.828 9.273 1 85.62 90 LEU B N 1
ATOM 1586 C CA . LEU B 1 90 ? -14.398 12.828 7.926 1 85.62 90 LEU B CA 1
ATOM 1587 C C . LEU B 1 90 ? -15.367 13.484 6.941 1 85.62 90 LEU B C 1
ATOM 1589 O O . LEU B 1 90 ? -16.438 12.945 6.676 1 85.62 90 LEU B O 1
ATOM 1593 N N . THR B 1 91 ? -14.953 14.672 6.641 1 86.25 91 THR B N 1
ATOM 1594 C CA . THR B 1 91 ? -15.812 15.383 5.699 1 86.25 91 THR B CA 1
ATOM 1595 C C . THR B 1 91 ? -15.203 15.359 4.297 1 86.25 91 THR B C 1
ATOM 1597 O O . THR B 1 91 ? -13.992 15.188 4.141 1 86.25 91 THR B O 1
ATOM 1600 N N . ASN B 1 92 ? -16.078 15.586 3.289 1 87.94 92 ASN B N 1
ATOM 1601 C CA . ASN B 1 92 ? -15.609 15.602 1.905 1 87.94 92 ASN B CA 1
ATOM 1602 C C . ASN B 1 92 ? -14.633 16.75 1.656 1 87.94 92 ASN B C 1
ATOM 1604 O O . ASN B 1 92 ? -13.844 16.703 0.713 1 87.94 92 ASN B O 1
ATOM 1608 N N . ASP B 1 93 ? -14.672 17.719 2.531 1 89.38 93 ASP B N 1
ATOM 1609 C CA . ASP B 1 93 ? -13.797 18.875 2.387 1 89.38 93 ASP B CA 1
ATOM 1610 C C . ASP B 1 93 ? -12.336 18.5 2.613 1 89.38 93 ASP B C 1
ATOM 1612 O O . ASP B 1 93 ? -11.43 19.219 2.197 1 89.38 93 ASP B O 1
ATOM 1616 N N . ALA B 1 94 ? -12.172 17.406 3.223 1 88.62 94 ALA B N 1
ATOM 1617 C CA . ALA B 1 94 ? -10.812 16.922 3.451 1 88.62 94 ALA B CA 1
ATOM 1618 C C . ALA B 1 94 ? -10.117 16.594 2.133 1 88.62 94 ALA B C 1
ATOM 1620 O O . ALA B 1 94 ? -8.891 16.641 2.045 1 88.62 94 ALA B O 1
ATOM 1621 N N . PHE B 1 95 ? -10.891 16.375 1.098 1 91.44 95 PHE B N 1
ATOM 1622 C CA . PHE B 1 95 ? -10.328 15.898 -0.157 1 91.44 95 PHE B CA 1
ATOM 1623 C C . PHE B 1 95 ? -10.359 16.984 -1.22 1 91.44 95 PHE B C 1
ATOM 1625 O O . PHE B 1 95 ? -10.062 16.734 -2.389 1 91.44 95 PHE B O 1
ATOM 1632 N N . LYS B 1 96 ? -10.703 18.125 -0.759 1 89.5 96 LYS B N 1
ATOM 1633 C CA . LYS B 1 96 ? -10.727 19.25 -1.701 1 89.5 96 LYS B CA 1
ATOM 1634 C C . LYS B 1 96 ? -9.328 19.547 -2.238 1 89.5 96 LYS B C 1
ATOM 1636 O O . LYS B 1 96 ? -8.352 19.531 -1.485 1 89.5 96 LYS B O 1
ATOM 1641 N N . GLY B 1 97 ? -9.289 19.75 -3.555 1 89.81 97 GLY B N 1
ATOM 1642 C CA . GLY B 1 97 ? -8.016 20.125 -4.164 1 89.81 97 GLY B CA 1
ATOM 1643 C C . GLY B 1 97 ? -7.254 18.938 -4.727 1 89.81 97 GLY B C 1
ATOM 1644 O O . GLY B 1 97 ? -6.215 19.109 -5.367 1 89.81 97 GLY B O 1
ATOM 1645 N N . LEU B 1 98 ? -7.664 17.75 -4.461 1 93.88 98 LEU B N 1
ATOM 1646 C CA . LEU B 1 98 ? -7.016 16.578 -5.02 1 93.88 98 LEU B CA 1
ATOM 1647 C C . LEU B 1 98 ? -7.523 16.297 -6.43 1 93.88 98 LEU B C 1
ATOM 1649 O O . LEU B 1 98 ? -8.234 15.305 -6.652 1 93.88 98 LEU B O 1
ATOM 1653 N N . ASP B 1 99 ? -7.047 17.016 -7.352 1 93.81 99 ASP B N 1
ATOM 1654 C CA . ASP B 1 99 ? -7.609 17.062 -8.695 1 93.81 99 ASP B CA 1
ATOM 1655 C C . ASP B 1 99 ? -7.227 15.828 -9.5 1 93.81 99 ASP B C 1
ATOM 1657 O O . ASP B 1 99 ? -7.941 15.43 -10.422 1 93.81 99 ASP B O 1
ATOM 1661 N N . MET B 1 100 ? -6.184 15.172 -9.125 1 95.75 100 MET B N 1
ATOM 1662 C CA . MET B 1 100 ? -5.715 14.039 -9.922 1 95.75 100 MET B CA 1
ATOM 1663 C C . MET B 1 100 ? -6.125 12.719 -9.289 1 95.75 100 MET B C 1
ATOM 1665 O O . MET B 1 100 ? -5.832 11.648 -9.828 1 95.75 100 MET B O 1
ATOM 1669 N N . LEU B 1 101 ? -6.812 12.781 -8.211 1 94.94 101 LEU B N 1
ATOM 1670 C CA . LEU B 1 101 ? -7.168 11.586 -7.445 1 94.94 101 LEU B CA 1
ATOM 1671 C C . LEU B 1 101 ? -8.016 10.641 -8.289 1 94.94 101 LEU B C 1
ATOM 1673 O O . LEU B 1 101 ? -9.016 11.047 -8.875 1 94.94 101 LEU B O 1
ATOM 1677 N N . GLN B 1 102 ? -7.594 9.391 -8.289 1 93.12 102 GLN B N 1
ATOM 1678 C CA . GLN B 1 102 ? -8.289 8.383 -9.086 1 93.12 102 GLN B CA 1
ATOM 1679 C C . GLN B 1 102 ? -9.047 7.402 -8.195 1 93.12 102 GLN B C 1
ATOM 1681 O O . GLN B 1 102 ? -9.953 6.703 -8.656 1 93.12 102 GLN B O 1
ATOM 1686 N N . GLY B 1 103 ? -8.625 7.301 -6.973 1 91.38 103 GLY B N 1
ATOM 1687 C CA . GLY B 1 103 ? -9.297 6.383 -6.059 1 91.38 103 GLY B CA 1
ATOM 1688 C C . GLY B 1 103 ? -8.953 6.637 -4.602 1 91.38 103 GLY B C 1
ATOM 1689 O O . GLY B 1 103 ? -7.848 7.082 -4.289 1 91.38 103 GLY B O 1
ATOM 1690 N N . ILE B 1 104 ? -9.953 6.336 -3.791 1 91.94 104 ILE B N 1
ATOM 1691 C CA . ILE B 1 104 ? -9.773 6.484 -2.352 1 91.94 104 ILE B CA 1
ATOM 1692 C C . ILE B 1 104 ? -10.25 5.219 -1.64 1 91.94 104 ILE B C 1
ATOM 1694 O O . I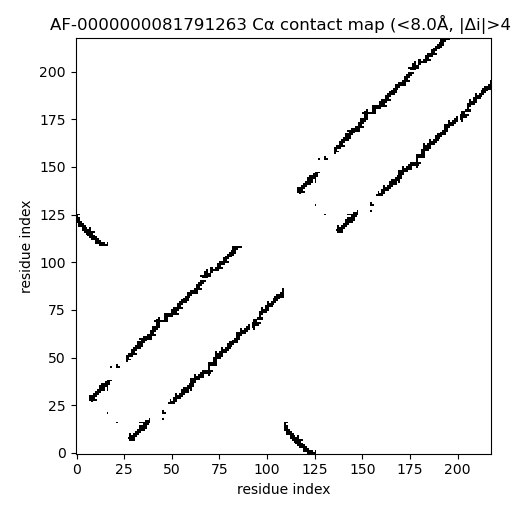LE B 1 104 ? -11.352 4.73 -1.903 1 91.94 104 ILE B O 1
ATOM 1698 N N . GLY B 1 105 ? -9.344 4.668 -0.866 1 90.12 105 GLY B N 1
ATOM 1699 C CA . GLY B 1 105 ? -9.727 3.58 0.018 1 90.12 105 GLY B CA 1
ATOM 1700 C C . GLY B 1 105 ? -10.062 4.043 1.423 1 90.12 105 GLY B C 1
ATOM 1701 O O . GLY B 1 105 ? -9.273 4.746 2.055 1 90.12 105 GLY B O 1
ATOM 1702 N N . ARG B 1 106 ? -11.234 3.711 1.936 1 88.25 106 ARG B N 1
ATOM 1703 C CA . ARG B 1 106 ? -11.68 4.125 3.262 1 88.25 106 ARG B CA 1
ATOM 1704 C C . ARG B 1 106 ? -12.406 2.988 3.973 1 88.25 106 ARG B C 1
ATOM 1706 O O . ARG B 1 106 ? -13.414 3.215 4.648 1 88.25 106 ARG B O 1
ATOM 1713 N N . ASN B 1 107 ? -11.781 1.832 3.873 1 83 107 ASN B N 1
ATOM 1714 C CA . ASN B 1 107 ? -12.484 0.676 4.414 1 83 107 ASN B CA 1
ATOM 1715 C C . ASN B 1 107 ? -12.148 0.451 5.887 1 83 107 ASN B C 1
ATOM 1717 O O . ASN B 1 107 ? -11.016 0.693 6.309 1 83 107 ASN B O 1
ATOM 1721 N N . HIS B 1 108 ? -13.203 -0.018 6.734 1 81.62 108 HIS B N 1
ATOM 1722 C CA . HIS B 1 108 ? -13.023 -0.399 8.133 1 81.62 108 HIS B CA 1
ATOM 1723 C C . HIS B 1 108 ? -12.57 0.789 8.969 1 81.62 108 HIS B C 1
ATOM 1725 O O . HIS B 1 108 ? -11.516 0.733 9.609 1 81.62 108 HIS B O 1
ATOM 1731 N N . ASN B 1 109 ? -13.312 1.774 8.953 1 83.5 109 ASN B N 1
ATOM 1732 C CA . ASN B 1 109 ? -13.016 2.975 9.734 1 83.5 109 ASN B CA 1
ATOM 1733 C C . ASN B 1 109 ? -14.062 3.207 10.82 1 83.5 109 ASN B C 1
ATOM 1735 O O . ASN B 1 109 ? -15.242 2.891 10.633 1 83.5 109 ASN B O 1
#

pLDDT: mean 92.43, std 4.29, range [79.31, 98.62]

Sequence (218 aa):
MCYYKKDALYVRCQSGWTADTIDNMAAITNVLELTGGSVKKLDQGHMKRFLRLQSLFLTNNDIRDIQTLSFDGLSELLWLNISQDNFTTLTNDAFKGLDMLQGIGRNHNMCYYKKDALYVRCQSGWTADTIDNMAAITNVLELTGGSVKKLDQGHMKRFLRLQSLFLTNNDIRDIQTLSFDGLSELLWLNISQDNFTTLTNDAFKGLDMLQGIGRNHN

Secondary structure (DSSP, 8-state):
-EEEEEEEEEEEE-S---HHHHHTS-TT-SEEEEES----EE-HHHHTT-TT--EEEEESS---EE-TTTTTT-TT--EEE--S---SEE-GGGGTT-TT--EEE----/-EEEEEEEEEEEE-S---HHHHHTS-TT-SEEEEES----EE-HHHHTT-TT--EEEEESS---EE-TTTTTT-TT--EEE--S---SEE-GGGGTT-TT--EEE----

InterPro domains:
  IPR001611 Leucine-rich repeat [PF13855] (52-102)
  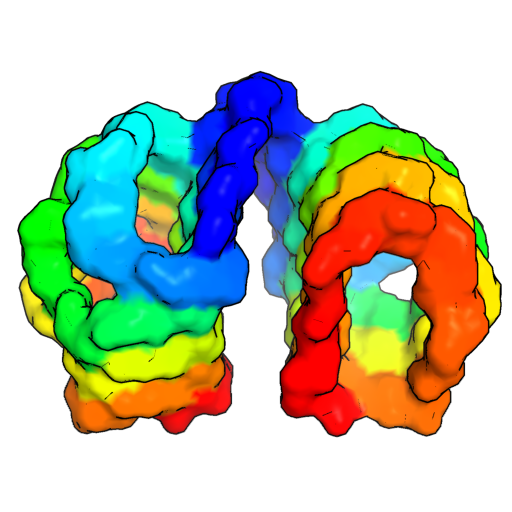IPR001611 Leucine-rich repeat [PS51450] (52-73)
  IPR032675 Leucine-rich repeat domain superfamily [G3DSA:3.80.10.10] (1-109)

Nearest PDB structures (foldseek):
  3zyn-assembly1_A  TM=8.489E-01  e=1.908E-04  Mus musculus
  4u7l-assembly1_A  TM=8.663E-01  e=9.108E-04  Homo sapiens
  4pq8-assembly1_A  TM=8.545E-01  e=1.130E-03  synthetic construct
  4psj-assembly1_A  TM=8.514E-01  e=4.588E-03  synthetic construct
  2id5-assembly1_B  TM=9.080E-01  e=1.087E-02  Homo sapiens

Foldseek 3Di:
DDDDDDPAAEEADAAADDLVNQVPDDLQHAEYHYAHYAYAEADQPSAQSNQRHAYYHQAHYAHAYYDANSNPNPQNHAEEENEHYHHPDDDPRSCPNNVNYNDYHYYHD/DDDDDDPAAEEADAAADDLVNQVPDDLQHAEYHYAHYAYAEADQPSAQSNQRHAYYHQAHYAHAYYDANSNPNPQNHAEEENEHYHHPDDDPRSCPNNVNYNDYHYYHD